Protein AF-0000000071550155 (afdb_homodimer)

Secondary structure (DSSP, 8-state):
-HHHHHHHHHHHHHHHHHHT----GGG---TTTT---PPPTT-EEETTEEEEE-SS-B-HHHHHHHHHTTT-EEPP--SHHHHHHHHHHHTTS-EEEEEE--TTS--EETTSPBP--SS-B-SSSSEEEE-SSSEEEE-TTS-BEEEEEEE--/-HHHHHHHHHHHHHHHHHHT----GGG---TTTT---PPPTT-EEETTEEEEE-SS-B-HHHHHHHHHTTT-EEPP--SHHHHHHHHHHHTTS-EEEEEE--TTS--EETTSPBP--SS---SSSSEEEE-SSSEEEE-TTS-BEEEEEEE--

Structure (mmCIF, N/CA/C/O backbone):
data_AF-0000000071550155-model_v1
#
loop_
_entity.id
_entity.type
_entity.pdbx_description
1 polymer 'C-type lectin domain-containing protein'
#
loop_
_atom_site.group_PDB
_atom_site.id
_atom_site.type_symbol
_atom_site.label_atom_id
_atom_site.label_alt_id
_atom_site.label_comp_id
_atom_site.label_asym_id
_atom_site.label_entity_id
_atom_site.label_seq_id
_atom_site.pdbx_PDB_ins_code
_atom_site.Cartn_x
_atom_site.Cartn_y
_atom_site.Cartn_z
_atom_site.occupancy
_atom_site.B_iso_or_equiv
_atom_site.auth_seq_id
_atom_site.auth_comp_id
_atom_site.auth_asym_id
_atom_site.auth_atom_id
_atom_site.pdbx_PDB_model_num
ATOM 1 N N . LEU A 1 1 ? 80.625 5.559 8.266 1 55.81 1 LEU A N 1
ATOM 2 C CA . LEU A 1 1 ? 79.688 6.641 8.359 1 55.81 1 LEU A CA 1
ATOM 3 C C . LEU A 1 1 ? 78.625 6.523 7.273 1 55.81 1 LEU A C 1
ATOM 5 O O . LEU A 1 1 ? 77.438 6.719 7.535 1 55.81 1 LEU A O 1
ATOM 9 N N . LEU A 1 2 ? 79 5.945 6.141 1 64.5 2 LEU A N 1
ATOM 10 C CA . LEU A 1 2 ? 78.125 5.848 4.98 1 64.5 2 LEU A CA 1
ATOM 11 C C . LEU A 1 2 ? 77.125 4.699 5.145 1 64.5 2 LEU A C 1
ATOM 13 O O . LEU A 1 2 ? 76 4.836 4.809 1 64.5 2 LEU A O 1
ATOM 17 N N . ASN A 1 3 ? 77.625 3.75 5.934 1 68.38 3 ASN A N 1
ATOM 18 C CA . ASN A 1 3 ? 76.75 2.562 6.121 1 68.38 3 ASN A CA 1
ATOM 19 C C . ASN A 1 3 ? 75.625 2.814 7.125 1 68.38 3 ASN A C 1
ATOM 21 O O . ASN A 1 3 ? 74.5 2.344 6.934 1 68.38 3 ASN A O 1
ATOM 25 N N . VAL A 1 4 ? 76 3.623 8.109 1 67.81 4 VAL A N 1
ATOM 26 C CA . VAL A 1 4 ? 75 3.912 9.156 1 67.81 4 VAL A CA 1
ATOM 27 C C . VAL A 1 4 ? 73.938 4.848 8.617 1 67.81 4 VAL A C 1
ATOM 29 O O . VAL A 1 4 ? 72.75 4.688 8.93 1 67.81 4 VAL A O 1
ATOM 32 N N . VAL A 1 5 ? 74.375 5.684 7.711 1 66.31 5 VAL A N 1
ATOM 33 C CA . VAL A 1 5 ? 73.438 6.652 7.125 1 66.31 5 VAL A CA 1
ATOM 34 C C . VAL A 1 5 ? 72.5 5.949 6.129 1 66.31 5 VAL A C 1
ATOM 36 O O . VAL A 1 5 ? 71.312 6.227 6.078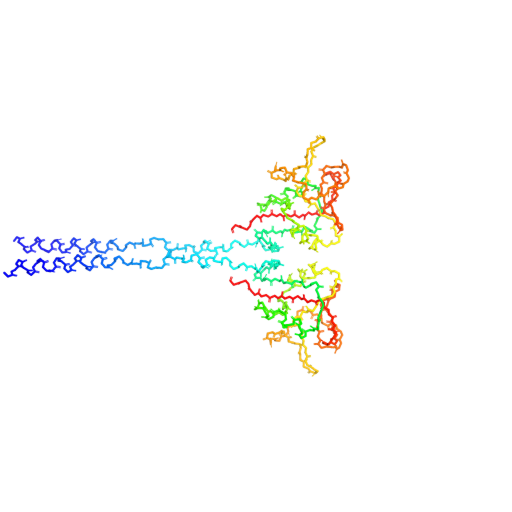 1 66.31 5 VAL A O 1
ATOM 39 N N . LEU A 1 6 ? 73.062 4.941 5.555 1 66.81 6 LEU A N 1
ATOM 40 C CA . LEU A 1 6 ? 72.312 4.199 4.559 1 66.81 6 LEU A CA 1
ATOM 41 C C . LEU A 1 6 ? 71.25 3.332 5.227 1 66.81 6 LEU A C 1
ATOM 43 O O . LEU A 1 6 ? 70.062 3.254 4.75 1 66.81 6 LEU A O 1
ATOM 47 N N . VAL A 1 7 ? 71.625 2.877 6.348 1 76 7 VAL A N 1
ATOM 48 C CA . VAL A 1 7 ? 70.75 2.004 7.078 1 76 7 VAL A CA 1
ATOM 49 C C . VAL A 1 7 ? 69.625 2.832 7.707 1 76 7 VAL A C 1
ATOM 51 O O . VAL A 1 7 ? 68.438 2.428 7.688 1 76 7 VAL A O 1
ATOM 54 N N . SER A 1 8 ? 69.875 4.031 8.086 1 76.62 8 SER A N 1
ATOM 55 C CA . SER A 1 8 ? 68.875 4.906 8.68 1 76.62 8 SER A CA 1
ATOM 56 C C . SER A 1 8 ? 67.938 5.422 7.637 1 76.62 8 SER A C 1
ATOM 58 O O . SER A 1 8 ? 66.75 5.559 7.91 1 76.62 8 SER A O 1
ATOM 60 N N . VAL A 1 9 ? 68.438 5.613 6.484 1 74 9 VAL A N 1
ATOM 61 C CA . VAL A 1 9 ? 67.625 6.105 5.406 1 74 9 VAL A CA 1
ATOM 62 C C . VAL A 1 9 ? 66.688 4.988 4.934 1 74 9 VAL A C 1
ATOM 64 O O . VAL A 1 9 ? 65.5 5.227 4.684 1 74 9 VAL A O 1
ATOM 67 N N . VAL A 1 10 ? 67.188 3.775 5.016 1 74.38 10 VAL A N 1
ATOM 68 C CA . VAL A 1 10 ? 66.375 2.629 4.602 1 74.38 10 VAL A CA 1
ATOM 69 C C . VAL A 1 10 ? 65.312 2.348 5.641 1 74.38 10 VAL A C 1
ATOM 71 O O . VAL A 1 10 ? 64.188 2.051 5.293 1 74.38 10 VAL A O 1
ATOM 74 N N . ILE A 1 11 ? 65.688 2.568 6.895 1 75.38 11 ILE A N 1
ATOM 75 C CA . ILE A 1 11 ? 64.688 2.34 7.973 1 75.38 11 ILE A CA 1
ATOM 76 C C . ILE A 1 11 ? 63.625 3.422 7.945 1 75.38 11 ILE A C 1
ATOM 78 O O . ILE A 1 11 ? 62.438 3.129 8.094 1 75.38 11 ILE A O 1
ATOM 82 N N . ILE A 1 12 ? 64.062 4.617 7.637 1 73.56 12 ILE A N 1
ATOM 83 C CA . ILE A 1 12 ? 63.094 5.727 7.559 1 73.56 12 ILE A CA 1
ATOM 84 C C . ILE A 1 12 ? 62.188 5.539 6.348 1 73.56 12 ILE A C 1
ATOM 86 O O . ILE A 1 12 ? 60.969 5.754 6.434 1 73.56 12 ILE A O 1
ATOM 90 N N . LEU A 1 13 ? 62.688 4.973 5.242 1 67.88 13 LEU A N 1
ATOM 91 C CA . LEU A 1 13 ? 61.906 4.715 4.055 1 67.88 13 LEU A CA 1
ATOM 92 C C . LEU A 1 13 ? 60.906 3.582 4.301 1 67.88 13 LEU A C 1
ATOM 94 O O . LEU A 1 13 ? 59.75 3.652 3.865 1 67.88 13 LEU A O 1
ATOM 98 N N . ILE A 1 14 ? 61.281 2.596 5.082 1 70.12 14 ILE A N 1
ATOM 99 C CA . ILE A 1 14 ? 60.406 1.467 5.402 1 70.12 14 ILE A CA 1
ATOM 100 C C . ILE A 1 14 ? 59.312 1.918 6.363 1 70.12 14 ILE A C 1
ATOM 102 O O . ILE A 1 14 ? 58.156 1.53 6.215 1 70.12 14 ILE A O 1
ATOM 106 N N . ILE A 1 15 ? 59.625 2.779 7.316 1 69 15 ILE A N 1
ATOM 107 C CA . ILE A 1 15 ? 58.625 3.275 8.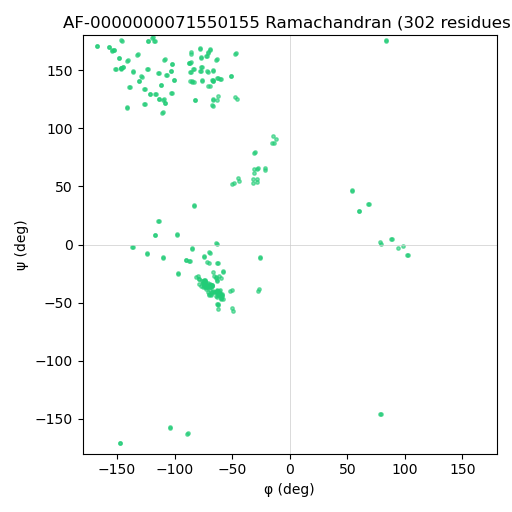273 1 69 15 ILE A CA 1
ATOM 108 C C . ILE A 1 15 ? 57.625 4.172 7.551 1 69 15 ILE A C 1
ATOM 110 O O . ILE A 1 15 ? 56.438 4.094 7.809 1 69 15 ILE A O 1
ATOM 114 N N . ILE A 1 16 ? 58.031 4.984 6.562 1 60.38 16 ILE A N 1
ATOM 115 C CA . ILE A 1 16 ? 57.125 5.828 5.793 1 60.38 16 ILE A CA 1
ATOM 116 C C . ILE A 1 16 ? 56.219 4.957 4.918 1 60.38 16 ILE A C 1
ATOM 118 O O . ILE A 1 16 ? 55 5.227 4.789 1 60.38 16 ILE A O 1
ATOM 122 N N . LEU A 1 17 ? 56.75 3.832 4.398 1 56.69 17 LEU A N 1
ATOM 123 C CA . LEU A 1 17 ? 55.938 2.914 3.613 1 56.69 17 LEU A CA 1
ATOM 124 C C . LEU A 1 17 ? 54.906 2.193 4.496 1 56.69 17 LEU A C 1
ATOM 126 O O . LEU A 1 17 ? 53.812 1.905 4.059 1 56.69 17 LEU A O 1
ATOM 130 N N . ALA A 1 18 ? 55.281 1.818 5.684 1 55.03 18 ALA A N 1
ATOM 131 C CA . ALA A 1 18 ? 54.344 1.175 6.609 1 55.03 18 ALA A CA 1
ATOM 132 C C . ALA A 1 18 ? 53.281 2.154 7.082 1 55.03 18 ALA A C 1
ATOM 134 O O . ALA A 1 18 ? 52.125 1.769 7.297 1 55.03 18 ALA A O 1
ATOM 135 N N . ALA A 1 19 ? 53.562 3.324 7.414 1 52.81 19 ALA A N 1
ATOM 136 C CA . ALA A 1 19 ? 52.594 4.312 7.828 1 52.81 19 ALA A CA 1
ATOM 137 C C . ALA A 1 19 ? 51.656 4.691 6.668 1 52.81 19 ALA A C 1
ATOM 139 O O . ALA A 1 19 ? 50.562 5.227 6.883 1 52.81 19 ALA A O 1
ATOM 140 N N . TRP A 1 20 ? 52.156 4.555 5.477 1 43.41 20 TRP A N 1
ATOM 141 C CA . TRP A 1 20 ? 51.25 4.82 4.355 1 43.41 20 TRP A CA 1
ATOM 142 C C . TRP A 1 20 ? 50.188 3.75 4.254 1 43.41 20 TRP A C 1
ATOM 144 O O . TRP A 1 20 ? 49.75 3.381 3.154 1 43.41 20 TRP A O 1
ATOM 154 N N . ARG A 1 21 ? 50.25 2.613 5.055 1 42.06 21 ARG A N 1
ATOM 155 C CA . ARG A 1 21 ? 48.938 1.979 5.125 1 42.06 21 ARG A CA 1
ATOM 156 C C . ARG A 1 21 ? 47.844 3.012 5.367 1 42.06 21 ARG A C 1
ATOM 158 O O . ARG A 1 21 ? 47.719 3.572 6.461 1 42.06 21 ARG A O 1
ATOM 165 N N . VAL A 1 22 ? 47.812 3.986 4.422 1 39.94 22 VAL A N 1
ATOM 166 C CA . VAL A 1 22 ? 46.594 4.781 4.375 1 39.94 22 VAL A CA 1
ATOM 167 C C . VAL A 1 22 ? 45.406 3.93 4.809 1 39.94 22 VAL A C 1
ATOM 169 O O . VAL A 1 22 ? 45.125 2.896 4.199 1 39.94 22 VAL A O 1
ATOM 172 N N . ASP A 1 23 ? 45.281 3.768 6.082 1 41.41 23 ASP A N 1
ATOM 173 C CA . ASP A 1 23 ? 43.906 3.48 6.488 1 41.41 23 ASP A CA 1
ATOM 174 C C . ASP A 1 23 ? 42.906 4.105 5.52 1 41.41 23 ASP A C 1
ATOM 176 O O . ASP A 1 23 ? 42.875 5.328 5.383 1 41.41 23 ASP A O 1
ATOM 180 N N . CYS A 1 24 ? 42.906 3.619 4.203 1 42.34 24 CYS A N 1
ATOM 181 C CA . CYS A 1 24 ? 41.625 3.971 3.59 1 42.34 24 CYS A CA 1
ATOM 182 C C . CYS A 1 24 ? 40.5 3.992 4.629 1 42.34 24 CYS A C 1
ATOM 184 O O . CYS A 1 24 ? 40.031 2.939 5.074 1 42.34 24 CYS A O 1
ATOM 186 N N . PRO A 1 25 ? 40.812 4.91 5.738 1 41.56 25 PRO A N 1
ATOM 187 C CA . PRO A 1 25 ? 39.719 4.949 6.711 1 41.56 25 PRO A CA 1
ATOM 188 C C . PRO A 1 25 ? 38.344 4.621 6.086 1 41.56 25 PRO A C 1
ATOM 190 O O . PRO A 1 25 ? 37.344 4.531 6.793 1 41.56 25 PRO A O 1
ATOM 193 N N . GLY A 1 26 ? 38.281 5.164 4.879 1 35.19 26 GLY A N 1
ATOM 194 C CA . GLY A 1 26 ? 36.875 5.289 4.473 1 35.19 26 GLY A CA 1
ATOM 195 C C . GLY A 1 26 ? 36.094 4.016 4.668 1 35.19 26 GLY A C 1
ATOM 196 O O . GLY A 1 26 ? 34.875 4.059 4.84 1 35.19 26 GLY A O 1
ATOM 197 N N . TRP A 1 27 ? 36.562 2.889 4.039 1 39.09 27 TRP A N 1
ATOM 198 C CA . TRP A 1 27 ? 35.5 1.956 3.654 1 39.09 27 TRP A CA 1
ATOM 199 C C . TRP A 1 27 ? 34.969 1.216 4.871 1 39.09 27 TRP A C 1
ATOM 201 O O . TRP A 1 27 ? 35.219 0.025 5.051 1 39.09 27 TRP A O 1
ATOM 211 N N . PHE A 1 28 ? 35.594 1.3 6.082 1 37.5 28 PHE A N 1
ATOM 212 C CA . PHE A 1 28 ? 34.562 0.807 6.996 1 37.5 28 PHE A CA 1
ATOM 213 C C . PHE A 1 28 ? 33.25 1.509 6.75 1 37.5 28 PHE A C 1
ATOM 215 O O . PHE A 1 28 ? 33.062 2.67 7.129 1 37.5 28 PHE A O 1
ATOM 222 N N . SER A 1 29 ? 32.812 1.522 5.488 1 36 29 SER A N 1
ATOM 223 C CA . SER A 1 29 ? 31.359 1.771 5.48 1 36 29 SER A CA 1
ATOM 224 C C . SER A 1 29 ? 30.703 1.205 6.727 1 36 29 SER A C 1
ATOM 226 O O . SER A 1 29 ? 30.875 0.027 7.051 1 36 29 SER A O 1
ATOM 228 N N . ASN A 1 30 ? 31.016 1.717 7.883 1 38.28 30 ASN A N 1
ATOM 229 C CA . ASN A 1 30 ? 29.953 1.403 8.828 1 38.28 30 ASN A CA 1
ATOM 230 C C . ASN A 1 30 ? 28.688 0.926 8.117 1 38.28 30 ASN A C 1
ATOM 232 O O . ASN A 1 30 ? 28.156 1.631 7.262 1 38.28 30 ASN A O 1
ATOM 236 N N . PRO A 1 31 ? 28.609 -0.363 7.855 1 37.69 31 PRO A N 1
ATOM 237 C CA . PRO A 1 31 ? 27.266 -0.758 7.422 1 37.69 31 PRO A CA 1
ATOM 238 C C . PRO A 1 31 ? 26.172 0.171 7.957 1 37.69 31 PRO A C 1
ATOM 240 O O . PRO A 1 31 ? 24.984 -0.175 7.922 1 37.69 31 PRO A O 1
ATOM 243 N N . GLU A 1 32 ? 26.5 0.994 8.836 1 38.81 32 GLU A N 1
ATOM 244 C CA . GLU A 1 32 ? 25.359 1.841 9.164 1 38.81 32 GLU A CA 1
ATOM 245 C C . GLU A 1 32 ? 24.719 2.43 7.906 1 38.81 32 GLU A C 1
ATOM 247 O O . GLU A 1 32 ? 23.578 2.871 7.934 1 38.81 32 GLU A O 1
ATOM 252 N N . ALA A 1 33 ? 25.531 2.82 6.941 1 39.81 33 ALA A N 1
ATOM 253 C CA . ALA A 1 33 ? 25.031 3.654 5.852 1 39.81 33 ALA A CA 1
ATOM 254 C C . ALA A 1 33 ? 23.953 2.928 5.055 1 39.81 33 ALA A C 1
ATOM 256 O O . ALA A 1 33 ? 23.078 3.561 4.48 1 39.81 33 ALA A O 1
ATOM 257 N N . LEU A 1 34 ? 24.484 1.675 4.602 1 41.03 34 LEU A N 1
ATOM 258 C CA . LEU A 1 34 ? 23.406 1.191 3.762 1 41.03 34 LEU A CA 1
ATOM 259 C C . LEU A 1 34 ? 22.141 0.955 4.59 1 41.03 34 LEU A C 1
ATOM 261 O O . LEU A 1 34 ? 21.688 -0.185 4.734 1 41.03 34 LEU A O 1
ATOM 265 N N . HIS A 1 35 ? 22.25 1.231 5.844 1 43.12 35 HIS A N 1
ATOM 266 C CA . HIS A 1 35 ? 20.906 1.194 6.418 1 43.12 35 HIS A CA 1
ATOM 267 C C . HIS A 1 35 ? 19.844 1.541 5.371 1 43.12 35 HIS A C 1
ATOM 269 O O . HIS A 1 35 ? 19.812 2.67 4.879 1 43.12 35 HIS A O 1
ATOM 275 N N . SER A 1 36 ? 19.812 0.886 4.258 1 49.31 36 SER A N 1
ATOM 276 C CA . SER A 1 36 ? 18.734 1.014 3.283 1 49.31 36 SER A CA 1
ATOM 277 C C . SER A 1 36 ? 17.547 1.766 3.869 1 49.31 36 SER A C 1
ATOM 279 O O . SER A 1 36 ? 17.078 1.44 4.961 1 49.31 36 SER A O 1
ATOM 281 N N . ALA A 1 37 ? 17.438 3.016 3.777 1 61.94 37 ALA A N 1
ATOM 282 C CA . ALA A 1 37 ? 16.312 3.896 4.117 1 61.94 37 ALA A CA 1
ATOM 283 C C . ALA A 1 37 ? 15 3.127 4.148 1 61.94 37 ALA A C 1
ATOM 285 O O . ALA A 1 37 ? 14.398 2.875 3.1 1 61.94 37 ALA A O 1
ATOM 286 N N . ALA A 1 38 ? 14.906 2.268 5.055 1 81.5 38 ALA A N 1
ATOM 287 C CA . ALA A 1 38 ? 13.742 1.388 5.188 1 81.5 38 ALA A CA 1
ATOM 288 C C . ALA A 1 38 ? 12.625 2.068 5.969 1 81.5 38 ALA A C 1
ATOM 290 O O . ALA A 1 38 ? 12.891 2.906 6.836 1 81.5 38 ALA A O 1
ATOM 291 N N . CYS A 1 39 ? 11.469 1.878 5.547 1 93.38 39 CYS A N 1
ATOM 292 C CA . CYS A 1 39 ? 10.281 2.266 6.301 1 93.38 39 CYS A CA 1
ATOM 293 C C . CYS A 1 39 ? 10.148 1.436 7.574 1 93.38 39 CYS A C 1
ATOM 295 O O . CYS A 1 39 ? 10.57 0.278 7.609 1 93.38 39 CYS A O 1
ATOM 297 N N . PRO A 1 40 ? 9.703 2.098 8.703 1 92.31 40 PRO A N 1
ATOM 298 C CA . PRO A 1 40 ? 9.383 1.265 9.859 1 92.31 40 PRO A CA 1
ATOM 299 C C . PRO A 1 40 ? 8.539 0.047 9.5 1 92.31 40 PRO A C 1
ATOM 301 O O . PRO A 1 40 ? 7.871 0.041 8.461 1 92.31 40 PRO A O 1
ATOM 304 N N . GLU A 1 41 ? 8.602 -0.78 10.555 1 86 41 GLU A N 1
ATOM 305 C CA . GLU A 1 41 ? 7.809 -1.992 10.359 1 86 41 GLU A CA 1
ATOM 306 C C . GLU A 1 41 ? 6.324 -1.668 10.227 1 86 41 GLU A C 1
ATOM 308 O O . GLU A 1 41 ? 5.82 -0.754 10.883 1 86 41 GLU A O 1
ATOM 313 N N . ASP A 1 42 ? 5.578 -1.969 9.312 1 90.81 42 ASP A N 1
ATOM 314 C CA . ASP A 1 42 ? 4.137 -1.885 9.086 1 90.81 42 ASP A CA 1
ATOM 315 C C . ASP A 1 42 ? 3.779 -0.658 8.258 1 90.81 42 ASP A C 1
ATOM 317 O O . ASP A 1 42 ? 2.604 -0.325 8.102 1 90.81 42 ASP A O 1
ATOM 321 N N . TRP A 1 43 ? 4.871 0.044 7.977 1 97.06 43 TRP A N 1
ATOM 322 C CA . TRP A 1 43 ? 4.648 1.129 7.023 1 97.06 43 TRP A CA 1
ATOM 323 C C . TRP A 1 43 ? 4.793 0.631 5.59 1 97.06 43 TRP A C 1
ATOM 325 O O . TRP A 1 43 ? 5.449 -0.382 5.34 1 97.06 43 TRP A O 1
ATOM 335 N N . VAL A 1 44 ? 4.18 1.345 4.754 1 97.38 44 VAL A N 1
ATOM 336 C CA . VAL A 1 44 ? 4.215 1.011 3.336 1 97.38 44 VAL A CA 1
ATOM 337 C C . VAL A 1 44 ? 5 2.076 2.572 1 97.38 44 VAL A C 1
ATOM 339 O O . VAL A 1 44 ? 4.859 3.271 2.844 1 97.38 44 VAL A O 1
ATOM 342 N N . ARG A 1 45 ? 5.832 1.629 1.666 1 96.06 45 ARG A N 1
ATOM 343 C CA . ARG A 1 45 ? 6.613 2.584 0.891 1 96.06 45 ARG A CA 1
ATOM 344 C C . ARG A 1 45 ? 6.031 2.766 -0.507 1 96.06 45 ARG A C 1
ATOM 346 O O . ARG A 1 45 ? 5.715 1.785 -1.185 1 96.06 45 ARG A O 1
ATOM 353 N N . TYR A 1 46 ? 5.852 3.969 -0.892 1 96.75 46 TYR A N 1
ATOM 354 C CA . TYR A 1 46 ? 5.391 4.324 -2.229 1 96.75 46 TYR A CA 1
ATOM 355 C C . TYR A 1 46 ? 6.102 5.57 -2.738 1 96.75 46 TYR A C 1
ATOM 357 O O . TYR A 1 46 ? 6.074 6.617 -2.088 1 96.75 46 TYR A O 1
ATOM 365 N N . ARG A 1 47 ? 6.824 5.469 -3.764 1 93.12 47 ARG A N 1
ATOM 366 C CA . ARG A 1 47 ? 7.473 6.574 -4.461 1 93.12 47 ARG A CA 1
ATOM 367 C C . ARG A 1 47 ? 8.328 7.398 -3.502 1 93.12 47 ARG A C 1
ATOM 369 O O . ARG A 1 47 ? 8.203 8.625 -3.451 1 93.12 47 ARG A O 1
ATOM 376 N N . GLY A 1 48 ? 9.102 6.707 -2.711 1 91.81 48 GLY A N 1
ATOM 377 C CA . GLY A 1 48 ? 10.133 7.344 -1.914 1 91.81 48 GLY A CA 1
ATOM 378 C C . GLY A 1 48 ? 9.641 7.82 -0.561 1 91.81 48 GLY A C 1
ATOM 379 O O . GLY A 1 48 ? 10.383 8.453 0.193 1 91.81 48 GLY A O 1
ATOM 380 N N . LYS A 1 49 ? 8.398 7.523 -0.231 1 95.56 49 LYS A N 1
ATOM 381 C CA . LYS A 1 49 ? 7.836 7.895 1.064 1 95.56 49 LYS A CA 1
ATOM 382 C C . LYS A 1 49 ? 7.309 6.668 1.805 1 95.56 49 LYS A C 1
ATOM 384 O O . LYS A 1 49 ? 6.875 5.695 1.18 1 95.56 49 LYS A O 1
ATOM 389 N N . CYS A 1 50 ? 7.359 6.793 3.053 1 97.25 50 CYS A N 1
ATOM 390 C CA . CYS A 1 50 ? 6.738 5.809 3.932 1 97.25 50 CYS A CA 1
ATOM 391 C C . CYS A 1 50 ? 5.391 6.301 4.434 1 97.25 50 CYS A C 1
ATOM 393 O O . CYS A 1 50 ? 5.238 7.477 4.773 1 97.25 50 CYS A O 1
ATOM 395 N N . TYR A 1 51 ? 4.426 5.406 4.527 1 98.5 51 TYR A N 1
ATOM 396 C CA . TYR A 1 51 ? 3.08 5.777 4.953 1 98.5 51 TYR A CA 1
ATOM 397 C C . TYR A 1 51 ? 2.58 4.844 6.051 1 98.5 51 TYR A C 1
ATOM 399 O O . TYR A 1 51 ? 2.828 3.635 6.008 1 98.5 51 TYR A O 1
ATOM 407 N N . TYR A 1 52 ? 1.919 5.418 6.973 1 98.56 52 TYR A N 1
ATOM 408 C CA . TYR A 1 52 ? 1.205 4.676 8.008 1 98.56 52 TYR A CA 1
ATOM 409 C C . TYR A 1 52 ? -0.281 5.012 7.988 1 98.56 52 TYR A C 1
ATOM 411 O O . TYR A 1 52 ? -0.66 6.184 7.922 1 98.56 52 TYR A O 1
ATOM 419 N N . PHE A 1 53 ? -1.088 4.02 7.973 1 98.56 53 PHE A N 1
ATOM 420 C CA . PHE A 1 53 ? -2.537 4.164 8.062 1 98.56 53 PHE A CA 1
ATOM 421 C C . PHE A 1 53 ? -3.047 3.688 9.414 1 98.56 53 PHE A C 1
ATOM 423 O O . PHE A 1 53 ? -2.918 2.51 9.75 1 98.56 53 PHE A O 1
ATOM 430 N N . SER A 1 54 ? -3.715 4.566 10.148 1 98.38 54 SER A N 1
ATOM 431 C CA . SER A 1 54 ? -4.129 4.234 11.508 1 98.38 54 SER A CA 1
ATOM 432 C C . SER A 1 54 ? -5.355 3.33 11.508 1 98.38 54 SER A C 1
ATOM 434 O O . SER A 1 54 ? -6.172 3.383 10.586 1 98.38 54 SER A O 1
ATOM 436 N N . GLU A 1 55 ? -5.453 2.508 12.5 1 96.56 55 GLU A N 1
ATOM 437 C CA . GLU A 1 55 ? -6.699 1.806 12.781 1 96.56 55 GLU A CA 1
ATOM 438 C C . GLU A 1 55 ? -7.504 2.525 13.867 1 96.56 55 GLU A C 1
ATOM 440 O O . GLU A 1 55 ? -8.734 2.459 13.875 1 96.56 55 GLU A O 1
ATOM 445 N N . LEU A 1 56 ? -6.812 3.264 14.68 1 98.06 56 LEU A N 1
ATOM 446 C CA . LEU A 1 56 ? -7.449 4.043 15.734 1 98.06 56 LEU A CA 1
ATOM 447 C C . LEU A 1 56 ? -7.91 5.398 15.211 1 98.06 56 LEU A C 1
ATOM 449 O O . LEU A 1 56 ? -7.496 5.824 14.133 1 98.06 56 LEU A O 1
ATOM 453 N N . GLU A 1 57 ? -8.758 6.02 15.969 1 98.75 57 GLU A N 1
ATOM 454 C CA . GLU A 1 57 ? -9.273 7.332 15.602 1 98.75 57 GLU A CA 1
ATOM 455 C C . GLU A 1 57 ? -8.789 8.406 16.578 1 98.75 57 GLU A C 1
ATOM 457 O O . GLU A 1 57 ? -8.609 8.141 17.766 1 98.75 57 GLU A O 1
ATOM 462 N N . ALA A 1 58 ? -8.586 9.57 16.125 1 98.88 58 ALA A N 1
ATOM 463 C CA . ALA A 1 58 ? -8.18 10.734 16.906 1 98.88 58 ALA A CA 1
ATOM 464 C C . ALA A 1 58 ? -8.562 12.031 16.203 1 98.88 58 ALA A C 1
ATOM 466 O O . ALA A 1 58 ? -9.023 12.008 15.055 1 98.88 58 ALA A O 1
ATOM 467 N N . THR A 1 59 ? -8.438 13.109 16.875 1 98.88 59 THR A N 1
ATOM 468 C CA . THR A 1 59 ? -8.625 14.414 16.25 1 98.88 59 THR A CA 1
ATOM 469 C C . THR A 1 59 ? -7.496 14.711 15.273 1 98.88 59 THR A C 1
ATOM 471 O O . THR A 1 59 ? -6.457 14.055 15.297 1 98.88 59 THR A O 1
ATOM 474 N N . TRP A 1 60 ? -7.68 15.664 14.523 1 98.75 60 TRP A N 1
ATOM 475 C CA . TRP A 1 60 ? -6.633 16.047 13.578 1 98.75 60 TRP A CA 1
ATOM 476 C C . TRP A 1 60 ? -5.336 16.375 14.312 1 98.75 60 TRP A C 1
ATOM 478 O O . TRP A 1 60 ? -4.262 15.914 13.93 1 98.75 60 TRP A O 1
ATOM 488 N N . THR A 1 61 ? -5.473 17.188 15.383 1 98.38 61 THR A N 1
ATOM 489 C CA . THR A 1 61 ? -4.305 17.625 16.141 1 98.38 61 THR A CA 1
ATOM 490 C C . THR A 1 61 ? -3.609 16.422 16.797 1 98.38 61 THR A C 1
ATOM 492 O O . THR A 1 61 ? -2.385 16.297 16.719 1 98.38 61 THR A O 1
ATOM 495 N N . ASP A 1 62 ? -4.352 15.562 17.375 1 98.88 62 ASP A N 1
ATOM 496 C CA . ASP A 1 62 ? -3.762 14.383 18 1 98.88 62 ASP A CA 1
ATOM 497 C C . ASP A 1 62 ? -3.162 13.445 16.953 1 98.88 62 ASP A C 1
ATOM 499 O O . ASP A 1 62 ? -2.156 12.781 17.219 1 98.88 62 ASP A O 1
ATOM 503 N N . SER A 1 63 ? -3.783 13.367 15.844 1 98.88 63 SER A N 1
ATOM 504 C CA . SER A 1 63 ? -3.244 12.586 14.734 1 98.88 63 SER A CA 1
ATOM 505 C C . SER A 1 63 ? -1.882 13.109 14.297 1 98.88 63 SER A C 1
ATOM 507 O O . SER A 1 63 ? -0.958 12.328 14.055 1 98.88 63 SER A O 1
ATOM 509 N N . GLN A 1 64 ? -1.783 14.43 14.227 1 98.75 64 GLN A N 1
ATOM 510 C CA . GLN A 1 64 ? -0.497 15.031 13.898 1 98.75 64 GLN A CA 1
ATOM 511 C C . GLN A 1 64 ? 0.547 14.719 14.961 1 98.75 64 GLN A C 1
ATOM 513 O O . GLN A 1 64 ? 1.704 14.438 14.648 1 98.75 64 GLN A O 1
ATOM 518 N N . LYS A 1 65 ? 0.161 14.766 16.156 1 98.69 65 LYS A N 1
ATOM 519 C CA . LYS A 1 65 ? 1.068 14.414 17.234 1 98.69 65 LYS A CA 1
ATOM 520 C C . LYS A 1 65 ? 1.524 12.961 17.141 1 98.69 65 LYS A C 1
ATOM 522 O O . LYS A 1 65 ? 2.703 12.664 17.328 1 98.69 65 LYS A O 1
ATOM 527 N N . ASN A 1 66 ? 0.621 12.109 16.859 1 98.75 66 ASN A N 1
ATOM 528 C CA . ASN A 1 66 ? 0.949 10.695 16.688 1 98.75 66 ASN A CA 1
ATOM 529 C C . ASN A 1 66 ? 1.959 10.492 15.555 1 98.75 66 ASN A C 1
ATOM 531 O O . ASN A 1 66 ? 2.889 9.695 15.688 1 98.75 66 ASN A O 1
ATOM 535 N N . CYS A 1 67 ? 1.743 11.195 14.438 1 98.81 67 CYS A N 1
ATOM 536 C CA . CYS A 1 67 ? 2.684 11.094 13.328 1 98.81 67 CYS A CA 1
ATOM 537 C C . CYS A 1 67 ? 4.043 11.664 13.711 1 98.81 67 CYS A C 1
ATOM 539 O O . CYS A 1 67 ? 5.078 11.07 13.406 1 98.81 67 CYS A O 1
ATOM 541 N N . SER A 1 68 ? 4.086 12.773 14.422 1 98.31 68 SER A N 1
ATOM 542 C CA . SER A 1 68 ? 5.328 13.43 14.82 1 98.31 68 SER A CA 1
ATOM 543 C C . SER A 1 68 ? 6.156 12.539 15.734 1 98.31 68 SER A C 1
ATOM 545 O O . SER A 1 68 ? 7.387 12.578 15.703 1 98.31 68 SER A O 1
ATOM 547 N N . ALA A 1 69 ? 5.547 11.742 16.484 1 97.88 69 ALA A N 1
ATOM 548 C CA . ALA A 1 69 ? 6.227 10.812 17.391 1 97.88 69 ALA A CA 1
ATOM 549 C C . ALA A 1 69 ? 7.07 9.812 16.609 1 97.88 69 ALA A C 1
ATOM 551 O O . ALA A 1 69 ? 7.961 9.172 17.156 1 97.88 69 ALA A O 1
ATOM 552 N N . HIS A 1 70 ? 6.844 9.688 15.312 1 96.5 70 HIS A N 1
ATOM 553 C CA . HIS A 1 70 ? 7.598 8.789 14.445 1 96.5 70 HIS A CA 1
ATOM 554 C C . HIS A 1 70 ? 8.414 9.57 13.422 1 96.5 70 HIS A C 1
ATOM 556 O O . HIS A 1 70 ? 8.719 9.055 12.344 1 96.5 70 HIS A O 1
ATOM 562 N N . ASP A 1 71 ? 8.641 10.836 13.758 1 96.56 71 ASP A N 1
ATOM 563 C CA . ASP A 1 71 ? 9.391 11.727 12.875 1 96.56 71 ASP A CA 1
ATOM 564 C C . ASP A 1 71 ? 8.695 11.867 11.523 1 96.56 71 ASP A C 1
ATOM 566 O O . ASP A 1 71 ? 9.352 11.945 10.484 1 96.56 71 ASP A O 1
ATOM 570 N N . ALA A 1 72 ? 7.41 11.734 11.539 1 98.06 72 ALA A N 1
ATOM 571 C CA . ALA A 1 72 ? 6.547 11.883 10.375 1 98.06 72 ALA A CA 1
ATOM 572 C C . ALA A 1 72 ? 5.543 13.008 10.57 1 98.06 72 ALA A C 1
ATOM 574 O O . ALA A 1 72 ? 5.582 13.719 11.586 1 98.06 72 ALA A O 1
ATOM 575 N N . SER A 1 73 ? 4.758 13.289 9.641 1 98.69 73 SER A N 1
ATOM 576 C CA . SER A 1 73 ? 3.627 14.211 9.703 1 98.69 73 SER A CA 1
ATOM 577 C C . SER A 1 73 ? 2.371 13.578 9.102 1 98.69 73 SER A C 1
ATOM 579 O O . SER A 1 73 ? 2.445 12.539 8.453 1 98.69 73 SER A O 1
ATOM 581 N N . LEU A 1 74 ? 1.258 14.141 9.383 1 98.94 74 LEU A N 1
ATOM 582 C CA . LEU A 1 74 ? 0.103 13.797 8.555 1 98.94 74 LEU A CA 1
ATOM 583 C C . LEU A 1 74 ? 0.428 13.945 7.074 1 98.94 74 LEU A C 1
ATOM 585 O O . LEU A 1 74 ? 1.132 14.875 6.68 1 98.94 74 LEU A O 1
ATOM 589 N N . ALA A 1 75 ? -0.133 13.094 6.324 1 98.81 75 ALA A N 1
ATOM 590 C CA . ALA A 1 75 ? 0.336 12.859 4.961 1 98.81 75 ALA A CA 1
ATOM 591 C C . ALA A 1 75 ? 0.102 14.086 4.082 1 98.81 75 ALA A C 1
ATOM 593 O O . ALA A 1 75 ? -1.012 14.609 4.027 1 98.81 75 ALA A O 1
ATOM 594 N N . GLY A 1 76 ? 1.16 14.523 3.504 1 98.12 76 GLY A N 1
ATOM 595 C CA . GLY A 1 76 ? 1.045 15.422 2.365 1 98.12 76 GLY A CA 1
ATOM 596 C C . GLY A 1 76 ? 0.906 14.688 1.043 1 98.12 76 GLY A C 1
ATOM 597 O O . GLY A 1 76 ? 1.297 13.523 0.926 1 98.12 76 GLY A O 1
ATOM 598 N N . ILE A 1 77 ? 0.346 15.32 0.065 1 97.75 77 ILE A N 1
ATOM 599 C CA . ILE A 1 77 ? 0.115 14.719 -1.243 1 97.75 77 ILE A CA 1
ATOM 600 C C . ILE A 1 77 ? 0.722 15.602 -2.332 1 97.75 77 ILE A C 1
ATOM 602 O O . ILE A 1 77 ? 0.276 16.734 -2.547 1 97.75 77 ILE A O 1
ATOM 606 N N . ASP A 1 78 ? 1.599 15.016 -3.027 1 95.69 78 ASP A N 1
ATOM 607 C CA . ASP A 1 78 ? 2.389 15.828 -3.947 1 95.69 78 ASP A CA 1
ATOM 608 C C . ASP A 1 78 ? 2.023 15.523 -5.398 1 95.69 78 ASP A C 1
ATOM 610 O O . ASP A 1 78 ? 2.494 16.203 -6.316 1 95.69 78 ASP A O 1
ATOM 614 N N . SER A 1 79 ? 1.268 14.477 -5.652 1 96 79 SER A N 1
ATOM 615 C CA . SER A 1 79 ? 0.913 14.117 -7.02 1 96 79 SER A CA 1
ATOM 616 C C . SER A 1 79 ? -0.398 13.336 -7.062 1 96 79 SER A C 1
ATOM 618 O O . SER A 1 79 ? -0.881 12.867 -6.027 1 96 79 SER A O 1
ATOM 620 N N . GLN A 1 80 ? -0.92 13.211 -8.281 1 96 80 GLN A N 1
ATOM 621 C CA . GLN A 1 80 ? -2.133 12.414 -8.461 1 96 80 GLN A CA 1
ATOM 622 C C . GLN A 1 80 ? -1.864 10.938 -8.195 1 96 80 GLN A C 1
ATOM 624 O O . GLN A 1 80 ? -2.73 10.219 -7.688 1 96 80 GLN A O 1
ATOM 629 N N . GLN A 1 81 ? -0.657 10.484 -8.562 1 96 81 GLN A N 1
ATOM 630 C CA . GLN A 1 81 ? -0.293 9.094 -8.305 1 96 81 GLN A CA 1
ATOM 631 C C . GLN A 1 81 ? -0.312 8.781 -6.812 1 96 81 GLN A C 1
ATOM 633 O O . GLN A 1 81 ? -0.8 7.73 -6.398 1 96 81 GLN A O 1
ATOM 638 N N . GLU A 1 82 ? 0.153 9.734 -6.047 1 96.88 82 GLU A N 1
ATOM 639 C CA . GLU A 1 82 ? 0.148 9.586 -4.594 1 96.88 82 GLU A CA 1
ATOM 640 C C . GLU A 1 82 ? -1.276 9.578 -4.043 1 96.88 82 GLU A C 1
ATOM 642 O O . GLU A 1 82 ? -1.604 8.781 -3.164 1 96.88 82 GLU A O 1
ATOM 647 N N . MET A 1 83 ? -2.145 10.445 -4.59 1 97.12 83 MET A N 1
ATOM 648 C CA . MET A 1 83 ? -3.549 10.484 -4.199 1 97.12 83 MET A CA 1
ATOM 649 C C . MET A 1 83 ? -4.227 9.141 -4.473 1 97.12 83 MET A C 1
ATOM 651 O O . MET A 1 83 ? -4.926 8.609 -3.611 1 97.12 83 MET A O 1
ATOM 655 N N . ASP A 1 84 ? -3.982 8.602 -5.641 1 95.69 84 ASP A N 1
ATOM 656 C CA . ASP A 1 84 ? -4.582 7.328 -6.027 1 95.69 84 ASP A CA 1
ATOM 657 C C . ASP A 1 84 ? -4.113 6.199 -5.109 1 95.69 84 ASP A C 1
ATOM 659 O O . ASP A 1 84 ? -4.906 5.34 -4.719 1 95.69 84 ASP A O 1
ATOM 663 N N . PHE A 1 85 ? -2.898 6.207 -4.758 1 96.62 85 PHE A N 1
ATOM 664 C CA . PHE A 1 85 ? -2.328 5.211 -3.859 1 96.62 85 PHE A CA 1
ATOM 665 C C . PHE A 1 85 ? -2.994 5.27 -2.488 1 96.62 85 PHE A C 1
ATOM 667 O O . PHE A 1 85 ? -3.424 4.246 -1.956 1 96.62 85 PHE A O 1
ATOM 674 N N . LEU A 1 86 ? -3.033 6.516 -1.928 1 98.19 86 LEU 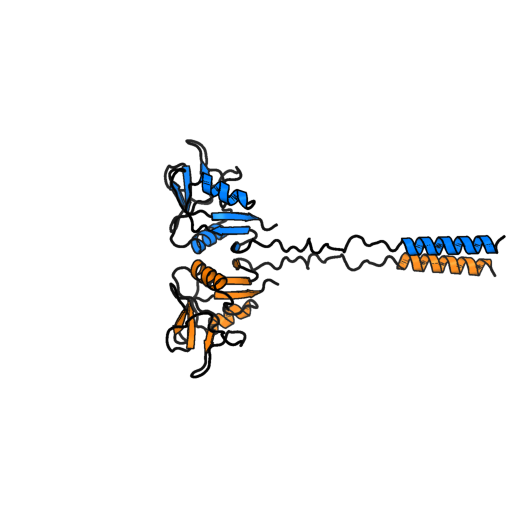A N 1
ATOM 675 C CA . LEU A 1 86 ? -3.613 6.684 -0.599 1 98.19 86 LEU A CA 1
ATOM 676 C C . LEU A 1 86 ? -5.078 6.254 -0.588 1 98.19 86 LEU A C 1
ATOM 678 O O . LEU A 1 86 ? -5.523 5.57 0.335 1 98.19 86 LEU A O 1
ATOM 682 N N . MET A 1 87 ? -5.828 6.652 -1.64 1 97.25 87 MET A N 1
ATOM 683 C CA . MET A 1 87 ? -7.25 6.336 -1.729 1 97.25 87 MET A CA 1
ATOM 684 C C . MET A 1 87 ? -7.465 4.828 -1.804 1 97.25 87 MET A C 1
ATOM 686 O O . MET A 1 87 ? -8.398 4.301 -1.192 1 97.25 87 MET A O 1
ATOM 690 N N . ARG A 1 88 ? -6.629 4.242 -2.51 1 95.12 88 ARG A N 1
ATOM 691 C CA . ARG A 1 88 ? -6.77 2.799 -2.668 1 95.12 88 ARG A CA 1
ATOM 692 C C . ARG A 1 88 ? -6.438 2.07 -1.369 1 95.12 88 ARG A C 1
ATOM 694 O O . ARG A 1 88 ? -7.164 1.16 -0.959 1 95.12 88 ARG A O 1
ATOM 701 N N . TYR A 1 89 ? -5.363 2.469 -0.667 1 96.94 89 TYR A N 1
ATOM 702 C CA . TYR A 1 89 ? -4.887 1.721 0.49 1 96.94 89 TYR A CA 1
ATOM 703 C C . TYR A 1 89 ? -5.742 2.012 1.719 1 96.94 89 TYR A C 1
ATOM 705 O O . TYR A 1 89 ? -5.891 1.155 2.594 1 96.94 89 TYR A O 1
ATOM 713 N N . LYS A 1 90 ? -6.301 3.158 1.825 1 97.12 90 LYS A N 1
ATOM 714 C CA . LYS A 1 90 ? -7.02 3.562 3.029 1 97.12 90 LYS A CA 1
ATOM 715 C C . LYS A 1 90 ? -8.25 2.688 3.256 1 97.12 90 LYS A C 1
ATOM 717 O O . LYS A 1 90 ? -8.758 2.6 4.375 1 97.12 90 LYS A O 1
ATOM 722 N N . GLY A 1 91 ? -8.789 2.17 2.152 1 92.12 91 GLY A N 1
ATOM 723 C CA . GLY A 1 91 ? -10.008 1.391 2.275 1 92.12 91 GLY A CA 1
ATOM 724 C C . GLY A 1 91 ? -11.25 2.248 2.436 1 92.12 91 GLY A C 1
ATOM 725 O O . GLY A 1 91 ? -11.336 3.336 1.862 1 92.12 91 GLY A O 1
ATOM 726 N N . SER A 1 92 ? -12.211 1.758 3.213 1 91.38 92 SER A N 1
ATOM 727 C CA . SER A 1 92 ? -13.531 2.371 3.217 1 91.38 92 SER A CA 1
ATOM 728 C C . SER A 1 92 ? -13.633 3.465 4.273 1 91.38 92 SER A C 1
ATOM 730 O O . SER A 1 92 ? -14.539 4.301 4.227 1 91.38 92 SER A O 1
ATOM 732 N N . PHE A 1 93 ? -12.68 3.51 5.16 1 94.81 93 PHE A N 1
ATOM 733 C CA . PHE A 1 93 ? -12.758 4.48 6.246 1 94.81 93 PHE A CA 1
ATOM 734 C C . PHE A 1 93 ? -12.164 5.82 5.82 1 94.81 93 PHE A C 1
ATOM 736 O O . PHE A 1 93 ? -11.203 5.859 5.047 1 94.81 93 PHE A O 1
ATOM 743 N N . ASP A 1 94 ? -12.727 6.867 6.375 1 98.25 94 ASP A N 1
ATOM 744 C CA . ASP A 1 94 ? -12.156 8.195 6.184 1 98.25 94 ASP A CA 1
ATOM 745 C C . ASP A 1 94 ? -10.836 8.344 6.941 1 98.25 94 ASP A C 1
ATOM 747 O O . ASP A 1 94 ? -10.656 7.742 8.008 1 98.25 94 ASP A O 1
ATOM 751 N N . HIS A 1 95 ? -9.961 9.141 6.387 1 98.88 95 HIS A N 1
ATOM 752 C CA . HIS A 1 95 ? -8.664 9.359 7.023 1 98.88 95 HIS A CA 1
ATOM 753 C C . HIS A 1 95 ? -8.25 10.82 6.941 1 98.88 95 HIS A C 1
ATOM 755 O O . HIS A 1 95 ? -8.336 11.438 5.879 1 98.88 95 HIS A O 1
ATOM 761 N N . TRP A 1 96 ? -7.758 11.305 8.07 1 98.94 96 TRP A N 1
ATOM 762 C CA . TRP A 1 96 ? -7.145 12.625 8.078 1 98.94 96 TRP A CA 1
ATOM 763 C C . TRP A 1 96 ? -5.914 12.664 7.18 1 98.94 96 TRP A C 1
ATOM 765 O O . TRP A 1 96 ? -5.133 11.711 7.148 1 98.94 96 TRP A O 1
ATOM 775 N N . ILE A 1 97 ? -5.699 13.766 6.512 1 98.94 97 ILE A N 1
ATOM 776 C CA . ILE A 1 97 ? -4.434 14.102 5.867 1 98.94 97 ILE A CA 1
ATOM 777 C C . ILE A 1 97 ? -3.918 15.438 6.406 1 98.94 97 ILE A C 1
ATOM 779 O O . ILE A 1 97 ? -4.609 16.109 7.172 1 98.94 97 ILE A O 1
ATOM 783 N N . GLY A 1 98 ? -2.742 15.852 6.012 1 98.88 98 GLY A N 1
ATOM 784 C CA . GLY A 1 98 ? -2.047 16.969 6.629 1 98.88 98 GLY A CA 1
ATOM 785 C C . GLY A 1 98 ? -2.488 18.312 6.094 1 98.88 98 GLY A C 1
ATOM 786 O O . GLY A 1 98 ? -1.678 19.234 5.973 1 98.88 98 GLY A O 1
ATOM 787 N N . LEU A 1 99 ? -3.674 18.391 5.773 1 98.75 99 LEU A N 1
ATOM 788 C CA . LEU A 1 99 ? -4.176 19.641 5.207 1 98.75 99 LEU A CA 1
ATOM 789 C C . LEU A 1 99 ? -5.117 20.344 6.184 1 98.75 99 LEU A C 1
ATOM 791 O O . LEU A 1 99 ? -6.074 19.734 6.672 1 98.75 99 LEU A O 1
ATOM 795 N N . GLN A 1 100 ? -4.816 21.594 6.504 1 98.56 100 GLN A N 1
ATOM 796 C CA . GLN A 1 100 ? -5.637 22.391 7.414 1 98.56 100 GLN A CA 1
ATOM 797 C C . GLN A 1 100 ? -5.594 23.859 7.039 1 98.56 100 GLN A C 1
ATOM 799 O O . GLN A 1 100 ? -4.719 24.297 6.289 1 98.56 100 GLN A O 1
ATOM 804 N N . ARG A 1 101 ? -6.602 24.562 7.535 1 98.12 101 ARG A N 1
ATOM 805 C CA . ARG A 1 101 ? -6.582 26 7.34 1 98.12 101 ARG A CA 1
ATOM 806 C C . ARG A 1 101 ? -7.203 26.719 8.531 1 98.12 101 ARG A C 1
ATOM 808 O O . ARG A 1 101 ? -8.055 26.156 9.227 1 98.12 101 ARG A O 1
ATOM 815 N N . GLU A 1 102 ? -6.773 27.953 8.789 1 95.94 102 GLU A N 1
ATOM 816 C CA . GLU A 1 102 ? -7.453 28.875 9.688 1 95.94 102 GLU A CA 1
ATOM 817 C C . GLU A 1 102 ? -8.578 29.609 8.969 1 95.94 102 GLU A C 1
ATOM 819 O O . GLU A 1 102 ? -8.57 29.734 7.746 1 95.94 102 GLU A O 1
ATOM 824 N N . PRO A 1 103 ? -9.594 29.984 9.75 1 94.88 103 PRO A N 1
ATOM 825 C CA . PRO A 1 103 ? -10.672 30.75 9.117 1 94.88 103 PRO A CA 1
ATOM 826 C C . PRO A 1 103 ? -10.156 31.875 8.227 1 94.88 103 PRO A C 1
ATOM 828 O O . PRO A 1 103 ? -9.352 32.688 8.672 1 94.88 103 PRO A O 1
ATOM 831 N N . GLY A 1 104 ? -10.602 31.859 6.984 1 94.38 104 GLY A N 1
ATOM 832 C CA . GLY A 1 104 ? -10.258 32.906 6.055 1 94.38 104 GLY A CA 1
ATOM 833 C C . GLY A 1 104 ? -8.867 32.781 5.473 1 94.38 104 GLY A C 1
ATOM 834 O O . GLY A 1 104 ? -8.398 33.656 4.742 1 94.38 104 GLY A O 1
ATOM 835 N N . GLN A 1 105 ? -8.125 31.812 5.773 1 96.56 105 GLN A N 1
ATOM 836 C CA . GLN A 1 105 ? -6.762 31.594 5.305 1 96.56 105 GLN A CA 1
ATOM 837 C C . GLN A 1 105 ? -6.703 30.422 4.312 1 96.56 105 GLN A C 1
ATOM 839 O O . GLN A 1 105 ? -7.602 29.594 4.277 1 96.56 105 GLN A O 1
ATOM 844 N N . PRO A 1 106 ? -5.711 30.391 3.541 1 97 106 PRO A N 1
ATOM 845 C CA . PRO A 1 106 ? -5.578 29.281 2.588 1 97 106 PRO A CA 1
ATOM 846 C C . PRO A 1 106 ? -5.211 27.969 3.262 1 97 106 PRO A C 1
ATOM 848 O O . PRO A 1 106 ? -4.766 27.953 4.41 1 97 106 PRO A O 1
ATOM 851 N N . TRP A 1 107 ? -5.438 26.953 2.529 1 98.5 107 TRP A N 1
ATOM 852 C CA . TRP A 1 107 ? -5.023 25.625 2.986 1 98.5 107 TRP A CA 1
ATOM 853 C C . TRP A 1 107 ? -3.506 25.516 3.051 1 98.5 107 TRP A C 1
ATOM 855 O O . TRP A 1 107 ? -2.805 25.984 2.152 1 98.5 107 TRP A O 1
ATOM 865 N N . LYS A 1 108 ? -3.021 24.844 4.074 1 98.38 108 LYS A N 1
ATOM 866 C CA . LYS A 1 108 ? -1.6 24.562 4.246 1 98.38 108 LYS A CA 1
ATOM 867 C C . LYS A 1 108 ? -1.372 23.125 4.684 1 98.38 108 LYS A C 1
ATOM 869 O O . LYS A 1 108 ? -2.193 22.547 5.402 1 98.38 108 LYS A O 1
ATOM 874 N N . TRP A 1 109 ? -0.273 22.641 4.262 1 98.38 109 TRP A N 1
ATOM 875 C CA . TRP A 1 109 ? 0.134 21.312 4.73 1 98.38 109 TRP A CA 1
ATOM 876 C C . TRP A 1 109 ? 0.699 21.391 6.145 1 98.38 109 TRP A C 1
ATOM 878 O O . TRP A 1 109 ? 1.019 22.484 6.637 1 98.38 109 TRP A O 1
ATOM 888 N N . ALA A 1 110 ? 0.885 20.234 6.758 1 96.38 110 ALA A N 1
ATOM 889 C CA . ALA A 1 110 ? 1.365 20.156 8.133 1 96.38 110 ALA A CA 1
ATOM 890 C C . ALA A 1 110 ? 2.752 20.766 8.273 1 96.38 110 ALA A C 1
ATOM 892 O O . ALA A 1 110 ? 3.109 21.281 9.344 1 96.38 110 ALA A O 1
ATOM 893 N N . ASN A 1 111 ? 3.475 20.75 7.27 1 92.62 111 ASN A N 1
ATOM 894 C CA . ASN A 1 111 ? 4.824 21.312 7.332 1 92.62 111 ASN A CA 1
ATOM 895 C C . ASN A 1 111 ? 4.824 22.812 7.094 1 92.62 111 ASN A C 1
ATOM 897 O O . ASN A 1 111 ? 5.887 23.438 7.035 1 92.62 111 ASN A O 1
ATOM 901 N N . GLY A 1 112 ? 3.682 23.312 6.816 1 94.81 112 GLY A N 1
ATOM 902 C CA . GLY A 1 112 ? 3.557 24.766 6.715 1 94.81 112 GLY A CA 1
ATOM 903 C C . GLY A 1 112 ? 3.502 25.266 5.281 1 94.81 112 GLY A C 1
ATOM 904 O O . GLY A 1 112 ? 3.195 26.422 5.031 1 94.81 112 GLY A O 1
ATOM 905 N N . THR A 1 113 ? 3.746 24.422 4.324 1 96.62 113 THR A N 1
ATOM 906 C CA . THR A 1 113 ? 3.736 24.859 2.934 1 96.62 113 THR A CA 1
ATOM 907 C C . THR A 1 113 ? 2.307 25.016 2.426 1 96.62 113 THR A C 1
ATOM 909 O O . THR A 1 113 ? 1.395 24.328 2.893 1 96.62 113 THR A O 1
ATOM 912 N N . LYS A 1 114 ? 2.223 25.875 1.49 1 97.69 114 LYS A N 1
ATOM 913 C CA . LYS A 1 114 ? 0.907 26.172 0.928 1 97.69 114 LYS A CA 1
ATOM 914 C C . LYS A 1 114 ? 0.444 25.047 0 1 97.69 114 LYS A C 1
ATOM 916 O O . LYS A 1 114 ? 1.237 24.516 -0.772 1 97.69 114 LYS A O 1
ATOM 921 N N . PHE A 1 115 ? -0.801 24.781 0.07 1 98.25 115 PHE A N 1
ATOM 922 C CA . PHE A 1 115 ? -1.443 23.828 -0.836 1 98.25 115 PHE A CA 1
ATOM 923 C C . PHE A 1 115 ? -1.527 24.406 -2.246 1 98.25 115 PHE A C 1
ATOM 925 O O . PHE A 1 115 ? -1.914 25.562 -2.428 1 98.25 115 PHE A O 1
ATOM 932 N N . ASN A 1 116 ? -1.219 23.625 -3.268 1 96.75 116 ASN A N 1
ATOM 933 C CA . ASN A 1 116 ? -1.152 24.125 -4.637 1 96.75 116 ASN A CA 1
ATOM 934 C C . ASN A 1 116 ? -2.441 23.844 -5.402 1 96.75 116 ASN A C 1
ATOM 936 O O . ASN A 1 116 ? -2.477 23.953 -6.629 1 96.75 116 ASN A O 1
ATOM 940 N N . ASN A 1 117 ? -3.463 23.375 -4.754 1 96.56 117 ASN A N 1
ATOM 941 C CA . ASN A 1 117 ? -4.77 23.125 -5.348 1 96.56 117 ASN A CA 1
ATOM 942 C C . ASN A 1 117 ? -4.715 21.953 -6.336 1 96.56 117 ASN A C 1
ATOM 944 O O . ASN A 1 117 ? -5.332 22.016 -7.402 1 96.56 117 ASN A O 1
ATOM 948 N N . LEU A 1 118 ? -3.885 20.984 -6.008 1 96.38 118 LEU A N 1
ATOM 949 C CA . LEU A 1 118 ? -3.779 19.766 -6.812 1 96.38 118 LEU A CA 1
ATOM 950 C C . LEU A 1 118 ? -5.129 19.062 -6.926 1 96.38 118 LEU A C 1
ATOM 952 O O . LEU A 1 118 ? -5.375 18.328 -7.883 1 96.38 118 LEU A O 1
ATOM 956 N N . PHE A 1 119 ? -6.047 19.312 -5.988 1 97.38 119 PHE A N 1
ATOM 957 C CA . PHE A 1 119 ? -7.383 18.734 -5.945 1 97.38 119 PHE A CA 1
ATOM 958 C C . PHE A 1 119 ? -8.352 19.656 -5.215 1 97.38 119 PHE A C 1
ATOM 960 O O . PHE A 1 119 ? -7.93 20.609 -4.562 1 97.38 119 PHE A O 1
ATOM 967 N N . LEU A 1 120 ? -9.57 19.359 -5.355 1 97.25 120 LEU A N 1
ATOM 968 C CA . LEU A 1 120 ? -10.594 20.109 -4.656 1 97.25 120 LEU A CA 1
ATOM 969 C C . LEU A 1 120 ? -10.781 19.609 -3.23 1 97.25 120 LEU A C 1
ATOM 971 O O . LEU A 1 120 ? -10.789 18.391 -2.996 1 97.25 120 LEU A O 1
ATOM 975 N N . VAL A 1 121 ? -10.961 20.516 -2.301 1 98.25 121 VAL A N 1
ATOM 976 C CA . VAL A 1 121 ? -11.328 20.156 -0.931 1 98.25 121 VAL A CA 1
ATOM 977 C C . VAL A 1 121 ? -12.766 20.594 -0.655 1 98.25 121 VAL A C 1
ATOM 979 O O . VAL A 1 121 ? -13.062 21.781 -0.604 1 98.25 121 VAL A O 1
ATOM 982 N N . GLY A 1 122 ? -13.578 19.672 -0.466 1 97.88 122 GLY A N 1
ATOM 983 C CA . GLY A 1 122 ? -14.984 19.953 -0.259 1 97.88 122 GLY A CA 1
ATOM 984 C C . GLY A 1 122 ? -15.297 20.453 1.141 1 97.88 122 GLY A C 1
ATOM 985 O O . GLY A 1 122 ? -14.555 20.156 2.086 1 97.88 122 GLY A O 1
ATOM 986 N N . GLY A 1 123 ? -16.453 21.094 1.254 1 96.62 123 GLY A N 1
ATOM 987 C CA . GLY A 1 123 ? -16.891 21.594 2.553 1 96.62 123 GLY A CA 1
ATOM 988 C C . GLY A 1 123 ? -16.297 22.938 2.908 1 96.62 123 GLY A C 1
ATOM 989 O O . GLY A 1 123 ? -15.484 23.484 2.156 1 96.62 123 GLY A O 1
ATOM 990 N N . GLU A 1 124 ? -16.734 23.484 4.074 1 96.94 124 GLU A N 1
ATOM 991 C CA . GLU A 1 124 ? -16.312 24.812 4.469 1 96.94 124 GLU A CA 1
ATOM 992 C C . GLU A 1 124 ? -15.5 24.781 5.766 1 96.94 124 GLU A C 1
ATOM 994 O O . GLU A 1 124 ? -15.133 25.828 6.305 1 96.94 124 GLU A O 1
ATOM 999 N N . GLU A 1 125 ? -15.18 23.578 6.219 1 98.38 125 GLU A N 1
ATOM 1000 C CA . GLU A 1 125 ? -14.516 23.453 7.512 1 98.38 125 GLU A CA 1
ATOM 1001 C C . GLU A 1 125 ? -13 23.531 7.363 1 98.38 125 GLU A C 1
ATOM 1003 O O . GLU A 1 125 ? -12.5 24.031 6.359 1 98.38 125 GLU A O 1
ATOM 1008 N N . HIS A 1 126 ? -12.234 23.078 8.383 1 98.56 126 HIS A N 1
ATOM 1009 C CA . HIS A 1 126 ? -10.867 23.578 8.445 1 98.56 126 HIS A CA 1
ATOM 1010 C C . HIS A 1 126 ? -9.859 22.438 8.453 1 98.56 126 HIS A C 1
ATOM 1012 O O . HIS A 1 126 ? -8.656 22.672 8.352 1 98.56 126 HIS A O 1
ATOM 1018 N N . CYS A 1 127 ? -10.312 21.203 8.562 1 98.88 127 CYS A N 1
ATOM 1019 C CA . CYS A 1 127 ? -9.422 20.062 8.547 1 98.88 127 CYS A CA 1
ATOM 1020 C C . CYS A 1 127 ? -9.859 19.047 7.488 1 98.88 127 CYS A C 1
ATOM 1022 O O . CYS A 1 127 ? -11.031 18.703 7.406 1 98.88 127 CYS A O 1
ATOM 1024 N N . ALA A 1 128 ? -8.914 18.594 6.742 1 98.88 128 ALA A N 1
ATOM 1025 C CA . ALA A 1 128 ? -9.242 17.812 5.555 1 98.88 128 ALA A CA 1
ATOM 1026 C C . ALA A 1 128 ? -9.016 16.328 5.797 1 98.88 128 ALA A C 1
ATOM 1028 O O . ALA A 1 128 ? -8.148 15.938 6.582 1 98.88 128 ALA A O 1
ATOM 1029 N N . PHE A 1 129 ? -9.797 15.586 5.133 1 98.88 129 PHE A N 1
ATOM 1030 C CA . PHE A 1 129 ? -9.727 14.133 5.199 1 98.88 129 PHE A CA 1
ATOM 1031 C C . PHE A 1 129 ? -10.047 13.516 3.844 1 98.88 129 PHE A C 1
ATOM 1033 O O . PHE A 1 129 ? -10.711 14.141 3.012 1 98.88 129 PHE A O 1
ATOM 1040 N N . LEU A 1 130 ? -9.508 12.344 3.604 1 98.81 130 LEU A N 1
ATOM 1041 C CA . LEU A 1 130 ? -9.883 11.555 2.438 1 98.81 130 LEU A CA 1
ATOM 1042 C C . LEU A 1 130 ? -11.172 10.773 2.703 1 98.81 130 LEU A C 1
ATOM 1044 O O . LEU A 1 130 ? -11.273 10.062 3.703 1 98.81 130 LEU A O 1
ATOM 1048 N N . ASN A 1 131 ? -12.117 10.914 1.935 1 97.38 131 ASN A N 1
ATOM 1049 C CA . ASN A 1 131 ? -13.312 10.078 2.014 1 97.38 131 ASN A CA 1
ATOM 1050 C C . ASN A 1 131 ? -13.336 9.031 0.907 1 97.38 131 ASN A C 1
ATOM 1052 O O . ASN A 1 131 ? -12.289 8.578 0.447 1 97.38 131 ASN A O 1
ATOM 1056 N N . HIS A 1 132 ? -14.398 8.484 0.504 1 91.94 132 HIS A N 1
ATOM 1057 C CA . HIS A 1 132 ? -14.453 7.344 -0.404 1 91.94 132 HIS A CA 1
ATOM 1058 C C . HIS A 1 132 ? -13.766 7.66 -1.727 1 91.94 132 HIS A C 1
ATOM 1060 O O . HIS A 1 132 ? -12.953 6.867 -2.211 1 91.94 132 HIS A O 1
ATOM 1066 N N . ASN A 1 133 ? -14 8.836 -2.281 1 90.94 133 ASN A N 1
ATOM 1067 C CA . ASN A 1 133 ? -13.438 9.086 -3.605 1 90.94 133 ASN A CA 1
ATOM 1068 C C . ASN A 1 133 ? -12.82 10.477 -3.695 1 90.94 133 ASN A C 1
ATOM 1070 O O . ASN A 1 133 ? -12.219 10.828 -4.711 1 90.94 133 ASN A O 1
ATOM 1074 N N . ASP A 1 134 ? -12.922 11.227 -2.607 1 96.31 134 ASP A N 1
ATOM 1075 C CA . ASP A 1 134 ? -12.539 12.625 -2.709 1 96.31 134 ASP A CA 1
ATOM 1076 C C . ASP A 1 134 ? -11.938 13.133 -1.395 1 96.31 134 ASP A C 1
ATOM 1078 O O . ASP A 1 134 ? -11.57 12.328 -0.531 1 96.31 134 ASP A O 1
ATOM 1082 N N . VAL A 1 135 ? -11.75 14.477 -1.376 1 98.69 135 VAL A N 1
ATOM 1083 C CA . VAL A 1 135 ? -11.25 15.156 -0.184 1 98.69 135 VAL A CA 1
ATOM 1084 C C . VAL A 1 135 ? -12.336 16.062 0.383 1 98.69 135 VAL A C 1
ATOM 1086 O O . VAL A 1 135 ? -12.938 16.859 -0.349 1 98.69 135 VAL A O 1
ATOM 1089 N N . GLY A 1 136 ? -12.617 15.844 1.634 1 98.62 136 GLY A N 1
ATOM 1090 C CA . GLY A 1 136 ? -13.562 16.719 2.322 1 98.62 136 GLY A CA 1
ATOM 1091 C C . GLY A 1 136 ? -12.945 17.469 3.484 1 98.62 136 GLY A C 1
ATOM 1092 O O . GLY A 1 136 ? -11.758 17.297 3.783 1 98.62 136 GLY A O 1
ATOM 1093 N N . SER A 1 137 ? -13.719 18.344 4.09 1 98.75 137 SER A N 1
ATOM 1094 C CA . SER A 1 137 ? -13.305 19.047 5.293 1 98.75 137 SER A CA 1
ATOM 1095 C C . SER A 1 137 ? -14.352 18.938 6.395 1 98.75 137 SER A C 1
ATOM 1097 O O . SER A 1 137 ? -15.555 18.859 6.113 1 98.75 137 SER A O 1
ATOM 1099 N N . THR A 1 138 ? -13.922 18.859 7.598 1 98.56 138 THR A N 1
ATOM 1100 C CA . THR A 1 138 ? -14.781 18.859 8.781 1 98.56 138 THR A CA 1
ATOM 1101 C C . THR A 1 138 ? -14.094 19.547 9.953 1 98.56 138 THR A C 1
ATOM 1103 O O . THR A 1 138 ? -12.977 20.047 9.812 1 98.56 138 THR A O 1
ATOM 1106 N N . GLY A 1 139 ? -14.82 19.688 11.078 1 98.56 139 GLY A N 1
ATOM 1107 C CA . GLY A 1 139 ? -14.203 20.312 12.242 1 98.56 139 GLY A CA 1
ATOM 1108 C C . GLY A 1 139 ? -12.992 19.562 12.75 1 98.56 139 GLY A C 1
ATOM 1109 O O . GLY A 1 139 ? -12.992 18.328 12.789 1 98.56 139 GLY A O 1
ATOM 1110 N N . CYS A 1 140 ? -12 20.203 13.195 1 98.5 140 CYS A N 1
ATOM 1111 C CA . CYS A 1 140 ? -10.719 19.625 13.578 1 98.5 140 CYS A CA 1
ATOM 1112 C C . CYS A 1 140 ? -10.844 18.828 14.867 1 98.5 140 CYS A C 1
ATOM 1114 O O . CYS A 1 140 ? -9.961 18.031 15.195 1 98.5 140 CYS A O 1
ATOM 1116 N N . ALA A 1 141 ? -11.922 19.031 15.547 1 98.25 141 ALA A N 1
ATOM 1117 C CA . ALA A 1 141 ? -12.133 18.344 16.828 1 98.25 141 ALA A CA 1
ATOM 1118 C C . ALA A 1 141 ? -12.781 16.984 16.609 1 98.25 141 ALA A C 1
ATOM 1120 O O . ALA A 1 141 ? -12.859 16.172 17.547 1 98.25 141 ALA A O 1
ATOM 1121 N N . GLU A 1 142 ? -13.312 16.766 15.383 1 98.56 142 GLU A N 1
ATOM 1122 C CA . GLU A 1 142 ? -13.867 15.445 15.086 1 98.56 142 GLU A CA 1
ATOM 1123 C C . GLU A 1 142 ? -12.789 14.367 15.133 1 98.56 142 GLU A C 1
ATOM 1125 O O . GLU A 1 142 ? -11.602 14.664 15 1 98.56 142 GLU A O 1
ATOM 1130 N N . THR A 1 143 ? -13.273 13.156 15.305 1 98.81 143 THR A N 1
ATOM 1131 C CA . THR A 1 143 ? -12.312 12.062 15.344 1 98.81 143 THR A CA 1
ATOM 1132 C C . THR A 1 143 ? -12.383 11.234 14.062 1 98.81 143 THR A C 1
ATOM 1134 O O . THR A 1 143 ? -13.453 11.078 13.477 1 98.81 143 THR A O 1
ATOM 1137 N N . GLY A 1 144 ? -11.273 10.734 13.641 1 98.56 144 GLY A N 1
ATOM 1138 C CA . GLY A 1 144 ? -11.133 9.859 12.492 1 98.56 144 GLY A CA 1
ATOM 1139 C C . GLY A 1 144 ? -9.766 9.188 12.414 1 98.56 144 GLY A C 1
ATOM 1140 O O . GLY A 1 144 ? -8.875 9.508 13.203 1 98.56 144 GLY A O 1
ATOM 1141 N N . ARG A 1 145 ? -9.672 8.289 11.547 1 98.81 145 ARG A N 1
ATOM 1142 C CA . ARG A 1 145 ? -8.375 7.668 11.297 1 98.81 145 ARG A CA 1
ATOM 1143 C C . ARG A 1 145 ? -7.43 8.633 10.586 1 98.81 145 ARG A C 1
ATOM 1145 O O . ARG A 1 145 ? -7.848 9.711 10.156 1 98.81 145 ARG A O 1
ATOM 1152 N N . TRP A 1 146 ? -6.16 8.312 10.57 1 98.88 146 TRP A N 1
ATOM 1153 C CA . TRP A 1 146 ? -5.219 9.258 9.977 1 98.88 146 TRP A CA 1
ATOM 1154 C C . TRP A 1 146 ? -4.141 8.523 9.188 1 98.88 146 TRP A C 1
ATOM 1156 O O . TRP A 1 146 ? -3.908 7.332 9.398 1 98.88 146 TRP A O 1
ATOM 1166 N N . ILE A 1 147 ? -3.533 9.211 8.281 1 98.94 147 ILE A N 1
ATOM 1167 C CA . ILE A 1 147 ? -2.402 8.734 7.496 1 98.94 147 ILE A CA 1
ATOM 1168 C C . ILE A 1 147 ? -1.166 9.578 7.801 1 98.94 147 ILE A C 1
ATOM 1170 O O . ILE A 1 147 ? -1.217 10.805 7.742 1 98.94 147 ILE A O 1
ATOM 1174 N N . CYS A 1 148 ? -0.082 8.938 8.094 1 98.94 148 CYS A N 1
ATOM 1175 C CA . CYS A 1 148 ? 1.21 9.594 8.242 1 98.94 148 CYS A CA 1
ATOM 1176 C C . CYS A 1 148 ? 2.074 9.383 7 1 98.94 148 CYS A C 1
ATOM 1178 O O . CYS A 1 148 ? 1.945 8.367 6.316 1 98.94 148 CYS A O 1
ATOM 1180 N N . SER A 1 149 ? 2.988 10.305 6.809 1 98.5 149 SER A N 1
ATOM 1181 C CA . SER A 1 149 ? 4.012 10.078 5.793 1 98.5 149 SER A CA 1
ATOM 1182 C C . SER A 1 149 ? 5.34 10.703 6.203 1 98.5 149 SER A C 1
ATOM 1184 O O . SER A 1 149 ? 5.367 11.68 6.957 1 98.5 149 SER A O 1
ATOM 1186 N N . LYS A 1 150 ? 6.418 10.141 5.734 1 97.06 150 LYS A N 1
ATOM 1187 C CA . LYS A 1 150 ? 7.77 10.68 5.844 1 97.06 150 LYS A CA 1
ATOM 1188 C C . LYS A 1 150 ? 8.648 10.211 4.684 1 97.06 150 LYS A C 1
ATOM 1190 O O . LYS A 1 150 ? 8.422 9.141 4.121 1 97.06 150 LYS A O 1
ATOM 1195 N N . PRO A 1 151 ? 9.602 11.047 4.348 1 94.06 151 PRO A N 1
ATOM 1196 C CA . PRO A 1 151 ? 10.523 10.578 3.305 1 94.06 151 PRO A CA 1
ATOM 1197 C C . PRO A 1 151 ? 11.375 9.398 3.754 1 94.06 151 PRO A C 1
ATOM 1199 O O . PRO A 1 151 ? 11.688 9.273 4.941 1 94.06 151 PRO A O 1
ATOM 1202 N N . VAL A 1 152 ? 11.711 8.578 2.725 1 89.5 152 VAL A N 1
ATOM 1203 C CA . VAL A 1 152 ? 12.633 7.488 3.016 1 89.5 152 VAL A CA 1
ATOM 1204 C C . VAL A 1 152 ? 14.008 8.047 3.352 1 89.5 152 VAL A C 1
ATOM 1206 O O . VAL A 1 152 ? 14.5 8.961 2.676 1 89.5 152 VAL A O 1
ATOM 1209 N N . GLN A 1 153 ? 14.609 7.828 4.547 1 74.69 153 GLN A N 1
ATOM 1210 C CA . GLN A 1 153 ? 15.93 8.312 4.938 1 74.69 153 GLN A CA 1
ATOM 1211 C C . GLN A 1 153 ? 16.984 7.23 4.754 1 74.69 153 GLN A C 1
ATOM 1213 O O . GLN A 1 153 ? 16.688 6.035 4.859 1 74.69 153 GLN A O 1
ATOM 1218 N N . LEU B 1 1 ? 80.688 3.035 -10.008 1 55.06 1 LEU B N 1
ATOM 1219 C CA . LEU B 1 1 ? 79.75 1.921 -10.156 1 55.06 1 LEU B CA 1
ATOM 1220 C C . LEU B 1 1 ? 78.688 1.908 -9.023 1 55.06 1 LEU B C 1
ATOM 1222 O O . LEU B 1 1 ? 77.5 1.675 -9.258 1 55.06 1 LEU B O 1
ATOM 1226 N N . LEU B 1 2 ? 79.062 2.457 -7.906 1 64.5 2 LEU B N 1
ATOM 1227 C CA . LEU B 1 2 ? 78.25 2.434 -6.715 1 64.5 2 LEU B CA 1
ATOM 1228 C C . LEU B 1 2 ? 77.188 3.531 -6.773 1 64.5 2 LEU B C 1
ATOM 1230 O O . LEU B 1 2 ? 76 3.309 -6.402 1 64.5 2 LEU B O 1
ATOM 1234 N N . ASN B 1 3 ? 77.562 4.543 -7.488 1 68.44 3 ASN B N 1
ATOM 1235 C CA . ASN B 1 3 ? 76.688 5.688 -7.562 1 68.44 3 ASN B CA 1
ATOM 1236 C C . ASN B 1 3 ? 75.5 5.434 -8.531 1 68.44 3 ASN B C 1
ATOM 1238 O O . ASN B 1 3 ? 74.375 5.824 -8.273 1 68.44 3 ASN B O 1
ATOM 1242 N N . VAL B 1 4 ? 75.875 4.691 -9.578 1 66.19 4 VAL B N 1
ATOM 1243 C CA . VAL B 1 4 ? 74.875 4.406 -10.602 1 66.19 4 VAL B CA 1
ATOM 1244 C C . VAL B 1 4 ? 73.875 3.373 -10.078 1 66.19 4 VAL B C 1
ATOM 1246 O O . VAL B 1 4 ? 72.688 3.473 -10.336 1 66.19 4 VAL B O 1
ATOM 1249 N N . VAL B 1 5 ? 74.312 2.523 -9.227 1 65.31 5 VAL B N 1
ATOM 1250 C CA . VAL B 1 5 ? 73.5 1.469 -8.664 1 65.31 5 VAL B CA 1
ATOM 1251 C C . VAL B 1 5 ? 72.562 2.051 -7.59 1 65.31 5 VAL B C 1
ATOM 1253 O O . VAL B 1 5 ? 71.438 1.695 -7.512 1 65.31 5 VAL B O 1
ATOM 1256 N N . LEU B 1 6 ? 73.062 3.055 -6.969 1 66.69 6 LEU B N 1
ATOM 1257 C CA . LEU B 1 6 ? 72.312 3.682 -5.902 1 66.69 6 LEU B CA 1
ATOM 1258 C C . LEU B 1 6 ? 71.188 4.52 -6.473 1 66.69 6 LEU B C 1
ATOM 1260 O O . LEU B 1 6 ? 70.062 4.492 -5.953 1 66.69 6 LEU B O 1
ATOM 1264 N N . VAL B 1 7 ? 71.5 5.098 -7.555 1 75.31 7 VAL B N 1
ATOM 1265 C CA . VAL B 1 7 ? 70.5 5.949 -8.203 1 75.31 7 VAL B CA 1
ATOM 1266 C C . VAL B 1 7 ? 69.438 5.086 -8.844 1 75.31 7 VAL B C 1
ATOM 1268 O O . VAL B 1 7 ? 68.25 5.406 -8.766 1 75.31 7 VAL B O 1
ATOM 1271 N N . SER B 1 8 ? 69.812 3.918 -9.297 1 75.5 8 SER B N 1
ATOM 1272 C CA . SER B 1 8 ? 68.812 3.012 -9.914 1 75.5 8 SER B CA 1
ATOM 1273 C C . SER B 1 8 ? 67.938 2.375 -8.859 1 75.5 8 SER B C 1
ATOM 1275 O O . SER B 1 8 ? 66.75 2.176 -9.094 1 75.5 8 SER B O 1
ATOM 1277 N N . VAL B 1 9 ? 68.5 2.164 -7.734 1 74 9 VAL B N 1
ATOM 1278 C CA . VAL B 1 9 ? 67.75 1.558 -6.66 1 74 9 VAL B CA 1
ATOM 1279 C C . VAL B 1 9 ? 66.75 2.58 -6.086 1 74 9 VAL B C 1
ATOM 1281 O O . VAL B 1 9 ? 65.562 2.254 -5.809 1 74 9 VAL B O 1
ATOM 1284 N N . VAL B 1 10 ? 67.188 3.818 -6.113 1 74.25 10 VAL B N 1
ATOM 1285 C CA . VAL B 1 10 ? 66.375 4.887 -5.605 1 74.25 10 VAL B CA 1
ATOM 1286 C C . VAL B 1 10 ? 65.25 5.156 -6.59 1 74.25 10 VAL B C 1
ATOM 1288 O O . VAL B 1 10 ? 64.062 5.359 -6.188 1 74.25 10 VAL B O 1
ATOM 1291 N N . ILE B 1 11 ? 65.562 5.039 -7.883 1 74.88 11 ILE B N 1
ATOM 1292 C CA . ILE B 1 11 ? 64.562 5.266 -8.906 1 74.88 11 ILE B CA 1
ATOM 1293 C C . ILE B 1 11 ? 63.531 4.117 -8.906 1 74.88 11 ILE B C 1
ATOM 1295 O O . ILE B 1 11 ? 62.312 4.34 -8.992 1 74.88 11 ILE B O 1
ATOM 1299 N N . ILE B 1 12 ? 64 2.939 -8.656 1 73.69 12 ILE B N 1
ATOM 1300 C CA . ILE B 1 12 ? 63.125 1.775 -8.609 1 73.69 12 ILE B CA 1
ATOM 1301 C C . ILE B 1 12 ? 62.25 1.845 -7.355 1 73.69 12 ILE B C 1
ATOM 1303 O O . ILE B 1 12 ? 61.062 1.56 -7.414 1 73.69 12 ILE B O 1
ATOM 1307 N N . LEU B 1 13 ? 62.75 2.395 -6.25 1 68.06 13 LEU B N 1
ATOM 1308 C CA . LEU B 1 13 ? 61.969 2.531 -5.02 1 68.06 13 LEU B CA 1
ATOM 1309 C C . LEU B 1 13 ? 60.906 3.609 -5.168 1 68.06 13 LEU B C 1
ATOM 1311 O O . LEU B 1 13 ? 59.781 3.441 -4.691 1 68.06 13 LEU B O 1
ATOM 1315 N N . ILE B 1 14 ? 61.219 4.66 -5.906 1 69.19 14 ILE B N 1
ATOM 1316 C CA . ILE B 1 14 ? 60.25 5.746 -6.133 1 69.19 14 ILE B CA 1
ATOM 1317 C C . ILE B 1 14 ? 59.156 5.281 -7.082 1 69.19 14 ILE B C 1
ATOM 1319 O O . ILE B 1 14 ? 58 5.586 -6.871 1 69.19 14 ILE B O 1
ATOM 1323 N N . ILE B 1 15 ? 59.469 4.457 -8.102 1 68.75 15 ILE B N 1
ATOM 1324 C CA . ILE B 1 15 ? 58.5 3.951 -9.039 1 68.75 15 ILE B CA 1
ATOM 1325 C C . ILE B 1 15 ? 57.562 2.965 -8.336 1 68.75 15 ILE B C 1
ATOM 1327 O O . ILE B 1 15 ? 56.344 2.988 -8.539 1 68.75 15 ILE B O 1
ATOM 1331 N N . ILE B 1 16 ? 58.031 2.143 -7.395 1 60 16 ILE B N 1
ATOM 1332 C CA . ILE B 1 16 ? 57.188 1.21 -6.637 1 60 16 ILE B CA 1
ATOM 1333 C C . ILE B 1 16 ? 56.281 1.984 -5.691 1 60 16 ILE B C 1
ATOM 1335 O O . ILE B 1 16 ? 55.094 1.645 -5.543 1 60 16 ILE B O 1
ATOM 1339 N N . LEU B 1 17 ? 56.719 3.078 -5.141 1 56.81 17 LEU B N 1
ATOM 1340 C CA . LEU B 1 17 ? 55.906 3.906 -4.27 1 56.81 17 LEU B CA 1
ATOM 1341 C C . LEU B 1 17 ? 54.812 4.625 -5.07 1 56.81 17 LEU B C 1
ATOM 1343 O O . LEU B 1 17 ? 53.688 4.832 -4.574 1 56.81 17 LEU B O 1
ATOM 1347 N N . ALA B 1 18 ? 55.094 5.129 -6.246 1 55.88 18 ALA B N 1
ATOM 1348 C CA . ALA B 1 18 ? 54.094 5.781 -7.102 1 55.88 18 ALA B CA 1
ATOM 1349 C C . ALA B 1 18 ? 53.094 4.773 -7.613 1 55.88 18 ALA B C 1
ATOM 1351 O O . ALA B 1 18 ? 51.906 5.109 -7.777 1 55.88 18 ALA B O 1
ATOM 1352 N N . ALA B 1 19 ? 53.469 3.609 -8.039 1 52.53 19 ALA B N 1
ATOM 1353 C CA . ALA B 1 19 ? 52.531 2.6 -8.5 1 52.53 19 ALA B CA 1
ATOM 1354 C C . ALA B 1 19 ? 51.656 2.105 -7.352 1 52.53 19 ALA B C 1
ATOM 1356 O O . ALA B 1 19 ? 50.594 1.523 -7.574 1 52.53 19 ALA B O 1
ATOM 1357 N N . TRP B 1 20 ? 52.094 2.219 -6.141 1 43.53 20 TRP B N 1
ATOM 1358 C CA . TRP B 1 20 ? 51.219 1.845 -5.035 1 43.53 20 TRP B CA 1
ATOM 1359 C C . TRP B 1 20 ? 50.094 2.838 -4.883 1 43.53 20 TRP B C 1
ATOM 1361 O O . TRP B 1 20 ? 49.625 3.086 -3.773 1 43.53 20 TRP B O 1
ATOM 1371 N N . ARG B 1 21 ? 50.062 4.016 -5.66 1 41.06 21 ARG B N 1
ATOM 1372 C CA . ARG B 1 21 ? 48.719 4.566 -5.707 1 41.06 21 ARG B CA 1
ATOM 1373 C C . ARG B 1 21 ? 47.688 3.469 -5.941 1 41.06 21 ARG B C 1
ATOM 1375 O O . ARG B 1 21 ? 47.594 2.914 -7.039 1 41.06 21 ARG B O 1
ATOM 1382 N N . VAL B 1 22 ? 47.781 2.465 -5.008 1 39.97 22 VAL B N 1
ATOM 1383 C CA . VAL B 1 22 ? 46.625 1.572 -4.941 1 39.97 22 VAL B CA 1
ATOM 1384 C C . VAL B 1 22 ? 45.375 2.332 -5.332 1 39.97 22 VAL B C 1
ATOM 1386 O O . VAL B 1 22 ? 45.031 3.34 -4.711 1 39.97 22 VAL B O 1
ATOM 1389 N N . ASP B 1 23 ? 45.188 2.486 -6.605 1 41.34 23 ASP B N 1
ATOM 1390 C CA . ASP B 1 23 ? 43.812 2.666 -6.977 1 41.34 23 ASP B CA 1
ATOM 1391 C C . ASP B 1 23 ? 42.875 1.979 -5.973 1 41.34 23 ASP B C 1
ATOM 1393 O O . ASP B 1 23 ? 42.938 0.758 -5.809 1 41.34 23 ASP B O 1
ATOM 1397 N N . CYS B 1 24 ? 42.844 2.494 -4.691 1 41.97 24 CYS B N 1
ATOM 1398 C CA . CYS B 1 24 ? 41.594 2.061 -4.047 1 41.97 24 CYS B CA 1
ATOM 1399 C C . CYS B 1 24 ? 40.469 1.928 -5.066 1 41.97 24 CYS B C 1
ATOM 1401 O O . CYS B 1 24 ? 39.906 2.93 -5.504 1 41.97 24 CYS B O 1
ATOM 1403 N N . PRO B 1 25 ? 40.875 1.06 -6.211 1 41.28 25 PRO B N 1
ATOM 1404 C CA . PRO B 1 25 ? 39.781 0.912 -7.172 1 41.28 25 PRO B CA 1
ATOM 1405 C C . PRO B 1 25 ? 38.406 1.062 -6.527 1 41.28 25 PRO B C 1
ATOM 1407 O O . PRO B 1 25 ? 37.375 1.068 -7.227 1 41.28 25 PRO B O 1
ATOM 1410 N N . GLY B 1 26 ? 38.375 0.469 -5.348 1 35.34 26 GLY B N 1
ATOM 1411 C CA . GLY B 1 26 ? 37.031 0.16 -4.926 1 35.34 26 GLY B CA 1
ATOM 1412 C C . GLY B 1 26 ? 36.094 1.342 -5.039 1 35.34 26 GLY B C 1
ATOM 1413 O O . GLY B 1 26 ? 34.875 1.164 -5.16 1 35.34 26 GLY B O 1
ATOM 1414 N N . TRP B 1 27 ? 36.469 2.5 -4.402 1 38.53 27 TRP B N 1
ATOM 1415 C CA . TRP B 1 27 ? 35.312 3.291 -3.982 1 38.53 27 TRP B CA 1
ATOM 1416 C C . TRP B 1 27 ? 34.656 3.979 -5.176 1 38.53 27 TRP B C 1
ATOM 1418 O O . TRP B 1 27 ? 34.531 5.203 -5.195 1 38.53 27 TRP B O 1
ATOM 1428 N N . PHE B 1 28 ? 35.281 4 -6.398 1 37.22 28 PHE B N 1
ATOM 1429 C CA . PHE B 1 28 ? 34.219 4.367 -7.297 1 37.22 28 PHE B CA 1
ATOM 1430 C C . PHE B 1 28 ? 32.969 3.502 -7.039 1 37.22 28 PHE B C 1
ATOM 1432 O O . PHE B 1 28 ? 32.938 2.328 -7.414 1 37.22 28 PHE B O 1
ATOM 1439 N N . SER B 1 29 ? 32.531 3.455 -5.805 1 35.72 29 SER B N 1
ATOM 1440 C CA . SER B 1 29 ? 31.141 3.037 -5.777 1 35.72 29 SER B CA 1
ATOM 1441 C C . SER B 1 29 ? 30.406 3.492 -7.031 1 35.72 29 SER B C 1
ATOM 1443 O O . SER B 1 29 ? 30.422 4.68 -7.371 1 35.72 29 SER B O 1
ATOM 1445 N N . ASN B 1 30 ? 30.828 3.031 -8.203 1 38.16 30 ASN B N 1
ATOM 1446 C CA . ASN B 1 30 ? 29.719 3.184 -9.141 1 38.16 30 ASN B CA 1
ATOM 1447 C C . ASN B 1 30 ? 28.406 3.471 -8.422 1 38.16 30 ASN B C 1
ATOM 1449 O O . ASN B 1 30 ? 27.984 2.697 -7.559 1 38.16 30 ASN B O 1
ATOM 1453 N N . PRO B 1 31 ? 28.141 4.73 -8.156 1 37.34 31 PRO B N 1
ATOM 1454 C CA . PRO B 1 31 ? 26.766 4.922 -7.723 1 37.34 31 PRO B CA 1
ATOM 1455 C C . PRO B 1 31 ? 25.812 3.846 -8.258 1 37.34 31 PRO B C 1
ATOM 1457 O O . PRO B 1 31 ? 24.594 4.008 -8.203 1 37.34 31 PRO B O 1
ATOM 1460 N N . GLU B 1 32 ? 26.281 3.094 -9.164 1 39.03 32 GLU B N 1
ATOM 1461 C CA . GLU B 1 32 ? 25.281 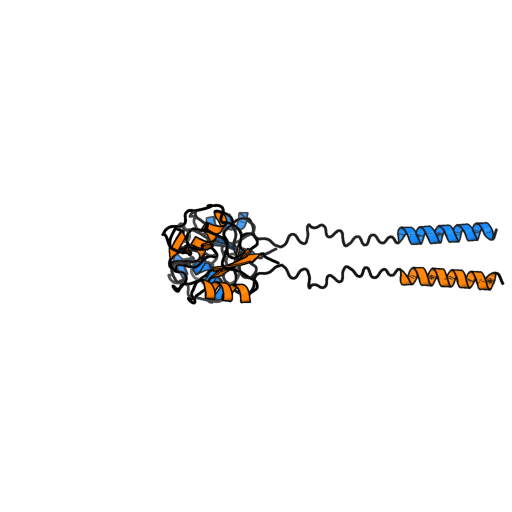2.092 -9.508 1 39.03 32 GLU B CA 1
ATOM 1462 C C . GLU B 1 32 ? 24.766 1.373 -8.266 1 39.03 32 GLU B C 1
ATOM 1464 O O . GLU B 1 32 ? 23.672 0.793 -8.281 1 39.03 32 GLU B O 1
ATOM 1469 N N . ALA B 1 33 ? 25.656 1.083 -7.348 1 39.97 33 ALA B N 1
ATOM 1470 C CA . ALA B 1 33 ? 25.297 0.152 -6.277 1 39.97 33 ALA B CA 1
ATOM 1471 C C . ALA B 1 33 ? 24.156 0.704 -5.43 1 39.97 33 ALA B C 1
ATOM 1473 O O . ALA B 1 33 ? 23.391 -0.059 -4.832 1 39.97 33 ALA B O 1
ATOM 1474 N N . LEU B 1 34 ? 24.5 2.027 -4.996 1 41.38 34 LEU B N 1
ATOM 1475 C CA . LEU B 1 34 ? 23.375 2.328 -4.129 1 41.38 34 LEU B CA 1
ATOM 1476 C C . LEU B 1 34 ? 22.078 2.361 -4.926 1 41.38 34 LEU B C 1
ATOM 1478 O O . LEU B 1 34 ? 21.438 3.412 -5.043 1 41.38 34 LEU B O 1
ATOM 1482 N N . HIS B 1 35 ? 22.188 2.096 -6.199 1 43.19 35 HIS B N 1
ATOM 1483 C CA . HIS B 1 35 ? 20.859 1.906 -6.758 1 43.19 35 HIS B CA 1
ATOM 1484 C C . HIS B 1 35 ? 19.891 1.394 -5.699 1 43.19 35 HIS B C 1
ATOM 1486 O O . HIS B 1 35 ? 20.047 0.28 -5.195 1 43.19 35 HIS B O 1
ATOM 1492 N N . SER B 1 36 ? 19.734 2.076 -4.629 1 49 36 SER B N 1
ATOM 1493 C CA . SER B 1 36 ? 18.719 1.782 -3.633 1 49 36 SER B CA 1
ATOM 1494 C C . SER B 1 36 ? 17.672 0.815 -4.18 1 49 36 SER B C 1
ATOM 1496 O O . SER B 1 36 ? 17.172 1.005 -5.289 1 49 36 SER B O 1
ATOM 1498 N N . ALA B 1 37 ? 17.766 -0.429 -4.012 1 62.16 37 ALA B N 1
ATOM 1499 C CA . ALA B 1 37 ? 16.797 -1.494 -4.266 1 62.16 37 ALA B CA 1
ATOM 1500 C C . ALA B 1 37 ? 15.367 -0.946 -4.312 1 62.16 37 ALA B C 1
ATOM 1502 O O . ALA B 1 37 ? 14.727 -0.785 -3.271 1 62.16 37 ALA B O 1
ATOM 1503 N N . ALA B 1 38 ? 15.148 -0.135 -5.266 1 81.56 38 ALA B N 1
ATOM 1504 C CA . ALA B 1 38 ? 13.867 0.551 -5.406 1 81.56 38 ALA B CA 1
ATOM 1505 C C . ALA B 1 38 ? 12.875 -0.3 -6.191 1 81.56 38 ALA B C 1
ATOM 1507 O O . ALA B 1 38 ? 13.266 -1.09 -7.055 1 81.56 38 ALA B O 1
ATOM 1508 N N . CYS B 1 39 ? 11.703 -0.284 -5.785 1 93.56 39 CYS B N 1
ATOM 1509 C CA . CYS B 1 39 ? 10.594 -0.858 -6.543 1 93.56 39 CYS B CA 1
ATOM 1510 C C . CYS B 1 39 ? 10.336 -0.063 -7.816 1 93.56 39 CYS B C 1
ATOM 1512 O O . CYS B 1 39 ? 10.562 1.147 -7.855 1 93.56 39 CYS B O 1
ATOM 1514 N N . PRO B 1 40 ? 9.992 -0.789 -8.938 1 92.44 40 PRO B N 1
ATOM 1515 C CA . PRO B 1 40 ? 9.555 -0.023 -10.102 1 92.44 40 PRO B CA 1
ATOM 1516 C C . PRO B 1 40 ? 8.523 1.048 -9.758 1 92.44 40 PRO B C 1
ATOM 1518 O O . PRO B 1 40 ? 7.859 0.955 -8.719 1 92.44 40 PRO B O 1
ATOM 1521 N N . GLU B 1 41 ? 8.469 1.889 -10.805 1 87.19 41 GLU B N 1
ATOM 1522 C CA . GLU B 1 41 ? 7.488 2.955 -10.625 1 87.19 41 GLU B CA 1
ATOM 1523 C C . GLU B 1 41 ? 6.078 2.393 -10.492 1 87.19 41 GLU B C 1
ATOM 1525 O O . GLU B 1 41 ? 5.723 1.419 -11.164 1 87.19 41 GLU B O 1
ATOM 1530 N N . ASP B 1 42 ? 5.266 2.641 -9.578 1 90.81 42 ASP B N 1
ATOM 1531 C CA . ASP B 1 42 ? 3.857 2.318 -9.367 1 90.81 42 ASP B CA 1
ATOM 1532 C C . ASP B 1 42 ? 3.701 1.05 -8.539 1 90.81 42 ASP B C 1
ATOM 1534 O O . ASP B 1 42 ? 2.594 0.529 -8.391 1 90.81 42 ASP B O 1
ATOM 1538 N N . TRP B 1 43 ? 4.879 0.492 -8.258 1 97.06 43 TRP B N 1
ATOM 1539 C CA . TRP B 1 43 ? 4.828 -0.614 -7.309 1 97.06 43 TRP B CA 1
ATOM 1540 C C . TRP B 1 43 ? 4.883 -0.101 -5.871 1 97.06 43 TRP B C 1
ATOM 1542 O O . TRP B 1 43 ? 5.371 1.002 -5.617 1 97.06 43 TRP B O 1
ATOM 1552 N N . VAL B 1 44 ? 4.387 -0.912 -5.043 1 97.38 44 VAL B N 1
ATOM 1553 C CA . VAL B 1 44 ? 4.359 -0.579 -3.623 1 97.38 44 VAL B CA 1
ATOM 1554 C C . VAL B 1 44 ? 5.301 -1.506 -2.855 1 97.38 44 VAL B C 1
ATOM 1556 O O . VAL B 1 44 ? 5.352 -2.707 -3.125 1 97.38 44 VAL B O 1
ATOM 1559 N N . ARG B 1 45 ? 6.039 -0.923 -1.938 1 96.06 45 ARG B N 1
ATOM 1560 C CA . ARG B 1 45 ? 6.965 -1.741 -1.158 1 96.06 45 ARG B CA 1
ATOM 1561 C C . ARG B 1 45 ? 6.41 -2.012 0.237 1 96.06 45 ARG B C 1
ATOM 1563 O O . ARG B 1 45 ? 5.934 -1.097 0.911 1 96.06 45 ARG B O 1
ATOM 1570 N N . TYR B 1 46 ? 6.426 -3.236 0.628 1 96.69 46 TYR B N 1
ATOM 1571 C CA . TYR B 1 46 ? 6.02 -3.656 1.965 1 96.69 46 TYR B CA 1
ATOM 1572 C C . TYR B 1 46 ? 6.918 -4.773 2.48 1 96.69 46 TYR B C 1
ATOM 1574 O O . TYR B 1 46 ? 7.062 -5.812 1.828 1 96.69 46 TYR B O 1
ATOM 1582 N N . ARG B 1 47 ? 7.602 -4.555 3.52 1 93 47 ARG B N 1
ATOM 1583 C CA . ARG B 1 47 ? 8.414 -5.543 4.223 1 93 47 ARG B CA 1
ATOM 1584 C C . ARG B 1 47 ? 9.398 -6.223 3.27 1 93 47 ARG B C 1
ATOM 1586 O O . ARG B 1 47 ? 9.469 -7.449 3.221 1 93 47 ARG B O 1
ATOM 1593 N N . GLY B 1 48 ? 10.047 -5.426 2.477 1 91.75 48 GLY B N 1
ATOM 1594 C CA . GLY B 1 48 ? 11.172 -5.891 1.685 1 91.75 48 GLY B CA 1
ATOM 1595 C C . GLY B 1 48 ? 10.766 -6.441 0.33 1 91.75 48 GLY B C 1
ATOM 1596 O O . GLY B 1 48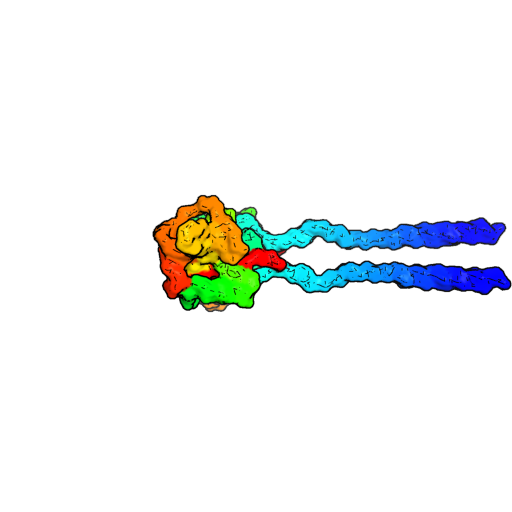 ? 11.602 -6.945 -0.42 1 91.75 48 GLY B O 1
ATOM 1597 N N . LYS B 1 49 ? 9.508 -6.348 -0.017 1 95.56 49 LYS B N 1
ATOM 1598 C CA . LYS B 1 49 ? 9.016 -6.801 -1.314 1 95.56 49 LYS B CA 1
ATOM 1599 C C . LYS B 1 49 ? 8.305 -5.672 -2.061 1 95.56 49 LYS B C 1
ATOM 1601 O O . LYS B 1 49 ? 7.723 -4.785 -1.439 1 95.56 49 LYS B O 1
ATOM 1606 N N . CYS B 1 50 ? 8.375 -5.789 -3.305 1 97.31 50 CYS B N 1
ATOM 1607 C CA . CYS B 1 50 ? 7.617 -4.914 -4.191 1 97.31 50 CYS B CA 1
ATOM 1608 C C . CYS B 1 50 ? 6.363 -5.617 -4.699 1 97.31 50 CYS B C 1
ATOM 1610 O O . CYS B 1 50 ? 6.402 -6.801 -5.031 1 97.31 50 CYS B O 1
ATOM 1612 N N . TYR B 1 51 ? 5.277 -4.879 -4.805 1 98.5 51 TYR B N 1
ATOM 1613 C CA . TYR B 1 51 ? 4.008 -5.457 -5.234 1 98.5 51 TYR B CA 1
ATOM 1614 C C . TYR B 1 51 ? 3.373 -4.613 -6.336 1 98.5 51 TYR B C 1
ATOM 1616 O O . TYR B 1 51 ? 3.426 -3.383 -6.293 1 98.5 51 TYR B O 1
ATOM 1624 N N . TYR B 1 52 ? 2.811 -5.285 -7.262 1 98.56 52 TYR B N 1
ATOM 1625 C CA . TYR B 1 52 ? 1.995 -4.668 -8.305 1 98.56 52 TYR B CA 1
ATOM 1626 C C . TYR B 1 52 ? 0.58 -5.23 -8.297 1 98.56 52 TYR B C 1
ATOM 1628 O O . TYR B 1 52 ? 0.39 -6.449 -8.227 1 98.56 52 TYR B O 1
ATOM 1636 N N . PHE B 1 53 ? -0.365 -4.379 -8.281 1 98.56 53 PHE B N 1
ATOM 1637 C CA . PHE B 1 53 ? -1.772 -4.75 -8.383 1 98.56 53 PHE B CA 1
ATOM 1638 C C . PHE B 1 53 ? -2.342 -4.355 -9.734 1 98.56 53 PHE B C 1
ATOM 1640 O O . PHE B 1 53 ? -2.396 -3.174 -10.078 1 98.56 53 PHE B O 1
ATOM 1647 N N . SER B 1 54 ? -2.855 -5.336 -10.477 1 98.38 54 SER B N 1
ATOM 1648 C CA . SER B 1 54 ? -3.309 -5.074 -11.836 1 98.38 54 SER B CA 1
ATOM 1649 C C . SER B 1 54 ? -4.66 -4.371 -11.844 1 98.38 54 SER B C 1
ATOM 1651 O O . SER B 1 54 ? -5.465 -4.547 -10.922 1 98.38 54 SER B O 1
ATOM 1653 N N . GLU B 1 55 ? -4.879 -3.568 -12.844 1 96.5 55 GLU B N 1
ATOM 1654 C CA . GLU B 1 55 ? -6.219 -3.064 -13.133 1 96.5 55 GLU B CA 1
ATOM 1655 C C . GLU B 1 55 ? -6.898 -3.902 -14.211 1 96.5 55 GLU B C 1
ATOM 1657 O O . GLU B 1 55 ? -8.125 -4.027 -14.227 1 96.5 55 GLU B O 1
ATOM 1662 N N . LEU B 1 56 ? -6.098 -4.527 -15.016 1 98.06 56 LEU B N 1
ATOM 1663 C CA . LEU B 1 56 ? -6.605 -5.395 -16.078 1 98.06 56 LEU B CA 1
ATOM 1664 C C . LEU B 1 56 ? -6.852 -6.805 -15.555 1 98.06 56 LEU B C 1
ATOM 1666 O O . LEU B 1 56 ? -6.395 -7.156 -14.461 1 98.06 56 LEU B O 1
ATOM 1670 N N . GLU B 1 57 ? -7.574 -7.559 -16.328 1 98.75 57 GLU B N 1
ATOM 1671 C CA . GLU B 1 57 ? -7.883 -8.938 -15.961 1 98.75 57 GLU B CA 1
ATOM 1672 C C . GLU B 1 57 ? -7.23 -9.922 -16.922 1 98.75 57 GLU B C 1
ATOM 1674 O O . GLU B 1 57 ? -7.098 -9.633 -18.109 1 98.75 57 GLU B O 1
ATOM 1679 N N . ALA B 1 58 ? -6.852 -11.039 -16.469 1 98.88 58 ALA B N 1
ATOM 1680 C CA . ALA B 1 58 ? -6.266 -12.125 -17.25 1 98.88 58 ALA B CA 1
ATOM 1681 C C . ALA B 1 58 ? -6.445 -13.469 -16.547 1 98.88 58 ALA B C 1
ATOM 1683 O O . ALA B 1 58 ? -6.906 -13.523 -15.406 1 98.88 58 ALA B O 1
ATOM 1684 N N . THR B 1 59 ? -6.148 -14.516 -17.219 1 98.88 59 THR B N 1
ATOM 1685 C CA . THR B 1 59 ? -6.133 -15.836 -16.594 1 98.88 59 THR B CA 1
ATOM 1686 C C . THR B 1 59 ? -4.977 -15.945 -15.609 1 98.88 59 THR B C 1
ATOM 1688 O O . THR B 1 59 ? -4.055 -15.133 -15.625 1 98.88 59 THR B O 1
ATOM 1691 N N . TRP B 1 60 ? -5.008 -16.922 -14.867 1 98.75 60 TRP B N 1
ATOM 1692 C CA . TRP B 1 60 ? -3.922 -17.125 -13.914 1 98.75 60 TRP B CA 1
ATOM 1693 C C . TRP B 1 60 ? -2.586 -17.25 -14.633 1 98.75 60 TRP B C 1
ATOM 1695 O O . TRP B 1 60 ? -1.601 -16.625 -14.25 1 98.75 60 TRP B O 1
ATOM 1705 N N . THR B 1 61 ? -2.582 -18.078 -15.695 1 98.38 61 THR B N 1
ATOM 1706 C CA . THR B 1 61 ? -1.356 -18.328 -16.453 1 98.38 61 THR B CA 1
ATOM 1707 C C . THR B 1 61 ? -0.853 -17.047 -17.094 1 98.38 61 THR B C 1
ATOM 1709 O O . THR B 1 61 ? 0.337 -16.734 -17.016 1 98.38 61 THR B O 1
ATOM 1712 N N . ASP B 1 62 ? -1.712 -16.297 -17.688 1 98.88 62 ASP B N 1
ATOM 1713 C CA . ASP B 1 62 ? -1.313 -15.039 -18.312 1 98.88 62 ASP B CA 1
ATOM 1714 C C . ASP B 1 62 ? -0.877 -14.023 -17.266 1 98.88 62 ASP B C 1
ATOM 1716 O O . ASP B 1 62 ? 0.014 -13.203 -17.516 1 98.88 62 ASP B O 1
ATOM 1720 N N . SER B 1 63 ? -1.518 -14.039 -16.156 1 98.88 63 SER B N 1
ATOM 1721 C CA . SER B 1 63 ? -1.118 -13.18 -15.055 1 98.88 63 SER B CA 1
ATOM 1722 C C . SER B 1 63 ? 0.308 -13.477 -14.602 1 98.88 63 SER B C 1
ATOM 1724 O O . SER B 1 63 ? 1.096 -12.562 -14.359 1 98.88 63 SER B O 1
ATOM 1726 N N . GLN B 1 64 ? 0.62 -14.773 -14.531 1 98.75 64 GLN B N 1
ATOM 1727 C CA . GLN B 1 64 ? 1.982 -15.172 -14.188 1 98.75 64 GLN B CA 1
ATOM 1728 C C . GLN B 1 64 ? 2.973 -14.703 -15.25 1 98.75 64 GLN B C 1
ATOM 1730 O O . GLN B 1 64 ? 4.07 -14.242 -14.93 1 98.75 64 GLN B O 1
ATOM 1735 N N . LYS B 1 65 ? 2.607 -14.805 -16.438 1 98.69 65 LYS B N 1
ATOM 1736 C CA . LYS B 1 65 ? 3.457 -14.32 -17.516 1 98.69 65 LYS B CA 1
ATOM 1737 C C . LYS B 1 65 ? 3.68 -12.812 -17.422 1 98.69 65 LYS B C 1
ATOM 1739 O O . LYS B 1 65 ? 4.797 -12.328 -17.609 1 98.69 65 LYS B O 1
ATOM 1744 N N . ASN B 1 66 ? 2.645 -12.109 -17.156 1 98.75 66 ASN B N 1
ATOM 1745 C CA . ASN B 1 66 ? 2.746 -10.664 -16.984 1 98.75 66 ASN B CA 1
ATOM 1746 C C . ASN B 1 66 ? 3.705 -10.305 -15.852 1 98.75 66 ASN B C 1
ATOM 1748 O O . ASN B 1 66 ? 4.5 -9.367 -15.977 1 98.75 66 ASN B O 1
ATOM 1752 N N . CYS B 1 67 ? 3.59 -11.031 -14.727 1 98.81 67 CYS B N 1
ATOM 1753 C CA . CYS B 1 67 ? 4.496 -10.781 -13.609 1 98.81 67 CYS B CA 1
ATOM 1754 C C . CYS B 1 67 ? 5.934 -11.133 -13.984 1 98.81 67 CYS B C 1
ATOM 1756 O O . CYS B 1 67 ? 6.859 -10.391 -13.664 1 98.81 67 CYS B O 1
ATOM 1758 N N . SER B 1 68 ? 6.152 -12.219 -14.688 1 98.31 68 SER B N 1
ATOM 1759 C CA . SER B 1 68 ? 7.484 -12.672 -15.078 1 98.31 68 SER B CA 1
ATOM 1760 C C . SER B 1 68 ? 8.172 -11.664 -15.992 1 98.31 68 SER B C 1
ATOM 1762 O O . SER B 1 68 ? 9.391 -11.516 -15.953 1 98.31 68 SER B O 1
ATOM 1764 N N . ALA B 1 69 ? 7.449 -10.977 -16.75 1 97.88 69 ALA B N 1
ATOM 1765 C CA . ALA B 1 69 ? 7.977 -9.945 -17.641 1 97.88 69 ALA B CA 1
ATOM 1766 C C . ALA B 1 69 ? 8.648 -8.828 -16.859 1 97.88 69 ALA B C 1
ATOM 1768 O O . ALA B 1 69 ? 9.438 -8.055 -17.406 1 97.88 69 ALA B O 1
ATOM 1769 N N . HIS B 1 70 ? 8.398 -8.742 -15.57 1 96.56 70 HIS B N 1
ATOM 1770 C CA . HIS B 1 70 ? 9 -7.738 -14.695 1 96.56 70 HIS B CA 1
ATOM 1771 C C . HIS B 1 70 ? 9.93 -8.383 -13.672 1 96.56 70 HIS B C 1
ATOM 1773 O O . HIS B 1 70 ? 10.141 -7.832 -12.594 1 96.56 70 HIS B O 1
ATOM 1779 N N . ASP B 1 71 ? 10.352 -9.594 -14 1 96.56 71 ASP B N 1
ATOM 1780 C CA . ASP B 1 71 ? 11.227 -10.359 -13.117 1 96.56 71 ASP B CA 1
ATOM 1781 C C . ASP B 1 71 ? 10.555 -10.609 -11.766 1 96.56 71 ASP B C 1
ATOM 1783 O O . ASP B 1 71 ? 11.211 -10.578 -10.727 1 96.56 71 ASP B O 1
ATOM 1787 N N . ALA B 1 72 ? 9.266 -10.672 -11.797 1 98.12 72 ALA B N 1
ATOM 1788 C CA . ALA B 1 72 ? 8.43 -10.953 -10.625 1 98.12 72 ALA B CA 1
ATOM 1789 C C . ALA B 1 72 ? 7.617 -12.227 -10.828 1 98.12 72 ALA B C 1
ATOM 1791 O O . ALA B 1 72 ? 7.766 -12.914 -11.844 1 98.12 72 ALA B O 1
ATOM 1792 N N . SER B 1 73 ? 6.879 -12.625 -9.906 1 98.69 73 SER B N 1
ATOM 1793 C CA . SER B 1 73 ? 5.906 -13.711 -9.969 1 98.69 73 SER B CA 1
ATOM 1794 C C . SER B 1 73 ? 4.566 -13.289 -9.375 1 98.69 73 SER B C 1
ATOM 1796 O O . SER B 1 73 ? 4.473 -12.25 -8.719 1 98.69 73 SER B O 1
ATOM 1798 N N . LEU B 1 74 ? 3.553 -14.016 -9.664 1 98.94 74 LEU B N 1
ATOM 1799 C CA . LEU B 1 74 ? 2.354 -13.852 -8.852 1 98.94 74 LEU B CA 1
ATOM 1800 C C . LEU B 1 74 ? 2.689 -13.945 -7.363 1 98.94 74 LEU B C 1
ATOM 1802 O O . LEU B 1 74 ? 3.525 -14.758 -6.961 1 98.94 74 LEU B O 1
ATOM 1806 N N . ALA B 1 75 ? 1.995 -13.195 -6.617 1 98.81 75 ALA B N 1
ATOM 1807 C CA . ALA B 1 75 ? 2.414 -12.891 -5.25 1 98.81 75 ALA B CA 1
ATOM 1808 C C . ALA B 1 75 ? 2.369 -14.133 -4.375 1 98.81 75 ALA B C 1
ATOM 1810 O O . ALA B 1 75 ? 1.351 -14.828 -4.32 1 98.81 75 ALA B O 1
ATOM 1811 N N . GLY B 1 76 ? 3.484 -14.391 -3.783 1 98.06 76 GLY B N 1
ATOM 1812 C CA . GLY B 1 76 ? 3.506 -15.297 -2.646 1 98.06 76 GLY B CA 1
ATOM 1813 C C . GLY B 1 76 ? 3.246 -14.602 -1.324 1 98.06 76 GLY B C 1
ATOM 1814 O O . GLY B 1 76 ? 3.449 -13.391 -1.203 1 98.06 76 GLY B O 1
ATOM 1815 N N . ILE B 1 77 ? 2.785 -15.32 -0.352 1 97.75 77 ILE B N 1
ATOM 1816 C CA . ILE B 1 77 ? 2.453 -14.766 0.954 1 97.75 77 ILE B CA 1
ATOM 1817 C C . ILE B 1 77 ? 3.189 -15.531 2.047 1 97.75 77 ILE B C 1
ATOM 1819 O O . ILE B 1 77 ? 2.93 -16.719 2.26 1 97.75 77 ILE B O 1
ATOM 1823 N N . ASP B 1 78 ? 3.957 -14.812 2.748 1 95.62 78 ASP B N 1
ATOM 1824 C CA . ASP B 1 78 ? 4.859 -15.484 3.672 1 95.62 78 ASP B CA 1
ATOM 1825 C C . ASP B 1 78 ? 4.441 -15.25 5.121 1 95.62 78 ASP B C 1
ATOM 1827 O O . ASP B 1 78 ? 5.008 -15.844 6.039 1 95.62 78 ASP B O 1
ATOM 1831 N N . SER B 1 79 ? 3.539 -14.344 5.371 1 95.94 79 SER B N 1
ATOM 1832 C CA . SER B 1 79 ? 3.123 -14.039 6.738 1 95.94 79 SER B CA 1
ATOM 1833 C C . SER B 1 79 ? 1.705 -13.477 6.773 1 95.94 79 SER B C 1
ATOM 1835 O O . SER B 1 79 ? 1.16 -13.094 5.738 1 95.94 79 SER B O 1
ATOM 1837 N N . GLN B 1 80 ? 1.162 -13.438 7.996 1 95.94 80 GLN B N 1
ATOM 1838 C CA . GLN B 1 80 ? -0.161 -12.852 8.164 1 95.94 80 GLN B CA 1
ATOM 1839 C C . GLN B 1 80 ? -0.128 -11.344 7.906 1 95.94 80 GLN B C 1
ATOM 1841 O O . GLN B 1 80 ? -1.093 -10.781 7.387 1 95.94 80 GLN B O 1
ATOM 1846 N N . GLN B 1 81 ? 0.99 -10.711 8.281 1 95.94 81 GLN B N 1
ATOM 1847 C CA . GLN B 1 81 ? 1.132 -9.281 8.031 1 95.94 81 GLN B CA 1
ATOM 1848 C C . GLN B 1 81 ? 1.071 -8.977 6.535 1 95.94 81 GLN B C 1
ATOM 1850 O O . GLN B 1 81 ? 0.423 -8.016 6.117 1 95.94 81 GLN B O 1
ATOM 1855 N N . GLU B 1 82 ? 1.691 -9.836 5.773 1 96.81 82 GLU B N 1
ATOM 1856 C CA . GLU B 1 82 ? 1.67 -9.688 4.32 1 96.81 82 GLU B CA 1
ATOM 1857 C C . GLU B 1 82 ? 0.267 -9.906 3.762 1 96.81 82 GLU B C 1
ATOM 1859 O O . GLU B 1 82 ? -0.179 -9.172 2.877 1 96.81 82 GLU B O 1
ATOM 1864 N N . MET B 1 83 ? -0.455 -10.891 4.297 1 97.12 83 MET B N 1
ATOM 1865 C CA . MET B 1 83 ? -1.836 -11.156 3.9 1 97.12 83 MET B CA 1
ATOM 1866 C C . MET B 1 83 ? -2.717 -9.938 4.172 1 97.12 83 MET B C 1
ATOM 1868 O O . MET B 1 83 ? -3.488 -9.523 3.307 1 97.12 83 MET B O 1
ATOM 1872 N N . ASP B 1 84 ? -2.566 -9.359 5.34 1 95.69 84 ASP B N 1
ATOM 1873 C CA . ASP B 1 84 ? -3.359 -8.195 5.723 1 95.69 84 ASP B CA 1
ATOM 1874 C C . ASP B 1 84 ? -3.074 -7.012 4.809 1 95.69 84 ASP B C 1
ATOM 1876 O O . ASP B 1 84 ? -3.99 -6.289 4.414 1 95.69 84 ASP B O 1
ATOM 1880 N N . PHE B 1 85 ? -1.87 -6.828 4.461 1 96.62 85 PHE B N 1
ATOM 1881 C CA . PHE B 1 85 ? -1.463 -5.754 3.566 1 96.62 85 PHE B CA 1
ATOM 1882 C C . PHE B 1 85 ? -2.102 -5.922 2.193 1 96.62 85 PHE B C 1
ATOM 1884 O O . PHE B 1 85 ? -2.689 -4.98 1.656 1 96.62 85 PHE B O 1
ATOM 1891 N N . LEU B 1 86 ? -1.942 -7.156 1.63 1 98.12 86 LEU B N 1
ATOM 1892 C CA . LEU B 1 86 ? -2.482 -7.414 0.3 1 98.12 86 LEU B CA 1
ATOM 1893 C C . LEU B 1 86 ? -3.996 -7.227 0.281 1 98.12 86 LEU B C 1
ATOM 1895 O O . LEU B 1 86 ? -4.539 -6.625 -0.648 1 98.12 86 LEU B O 1
ATOM 1899 N N . MET B 1 87 ? -4.68 -7.727 1.328 1 97.19 87 MET B N 1
ATOM 1900 C CA . MET B 1 87 ? -6.133 -7.637 1.41 1 97.19 87 MET B CA 1
ATOM 1901 C C . MET B 1 87 ? -6.586 -6.184 1.482 1 97.19 87 MET B C 1
ATOM 1903 O O . MET B 1 87 ? -7.586 -5.809 0.867 1 97.19 87 MET B O 1
ATOM 1907 N N . ARG B 1 88 ? -5.859 -5.48 2.203 1 95.19 88 ARG B N 1
ATOM 1908 C CA . ARG B 1 88 ? -6.23 -4.078 2.359 1 95.19 88 ARG B CA 1
ATOM 1909 C C . ARG B 1 88 ? -6.008 -3.305 1.063 1 95.19 88 ARG B C 1
ATOM 1911 O O . ARG B 1 88 ? -6.863 -2.52 0.648 1 95.19 88 ARG B O 1
ATOM 1918 N N . TYR B 1 89 ? -4.887 -3.523 0.365 1 97 89 TYR B N 1
ATOM 1919 C CA . TYR B 1 89 ? -4.527 -2.707 -0.789 1 97 89 TYR B CA 1
ATOM 1920 C C . TYR B 1 89 ? -5.312 -3.131 -2.023 1 97 89 TYR B C 1
ATOM 1922 O O . TYR B 1 89 ? -5.59 -2.311 -2.904 1 97 89 TYR B O 1
ATOM 1930 N N . LYS B 1 90 ? -5.676 -4.352 -2.139 1 97.12 90 LYS B N 1
ATOM 1931 C CA . LYS B 1 90 ? -6.312 -4.863 -3.348 1 97.12 90 LYS B CA 1
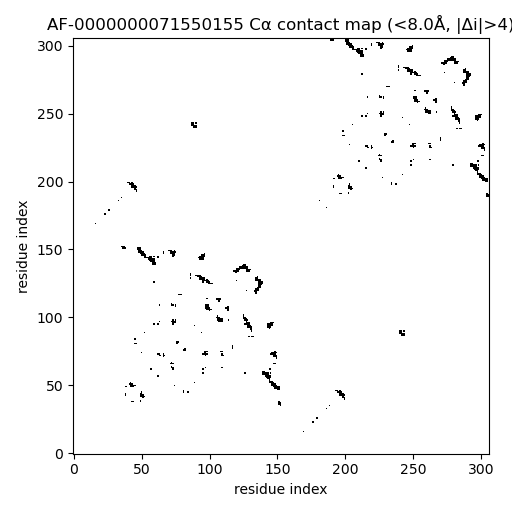ATOM 1932 C C . LYS B 1 90 ? -7.66 -4.191 -3.588 1 97.12 90 LYS B C 1
ATOM 1934 O O . LYS B 1 90 ? -8.164 -4.184 -4.711 1 97.12 90 LYS B O 1
ATOM 1939 N N . GLY B 1 91 ? -8.289 -3.771 -2.496 1 92.12 91 GLY B N 1
ATOM 1940 C CA . GLY B 1 91 ? -9.617 -3.191 -2.629 1 92.12 91 GLY B CA 1
ATOM 1941 C C . GLY B 1 91 ? -10.711 -4.23 -2.795 1 92.12 91 GLY B C 1
ATOM 1942 O O . GLY B 1 91 ? -10.625 -5.32 -2.227 1 92.12 91 GLY B O 1
ATOM 1943 N N . SER B 1 92 ? -11.727 -3.896 -3.568 1 91.19 92 SER B N 1
ATOM 1944 C CA . SER B 1 92 ? -12.938 -4.711 -3.576 1 91.19 92 SER B CA 1
ATOM 1945 C C . SER B 1 92 ? -12.867 -5.805 -4.633 1 91.19 92 SER B C 1
ATOM 1947 O O . SER B 1 92 ? -13.625 -6.773 -4.59 1 91.19 92 SER B O 1
ATOM 1949 N N . PHE B 1 93 ? -11.914 -5.691 -5.52 1 94.81 93 PHE B N 1
ATOM 1950 C CA . PHE B 1 93 ? -11.836 -6.66 -6.605 1 94.81 93 PHE B CA 1
ATOM 1951 C C . PHE B 1 93 ? -11.047 -7.891 -6.18 1 94.81 93 PHE B C 1
ATOM 1953 O O . PHE B 1 93 ? -10.094 -7.781 -5.406 1 94.81 93 PHE B O 1
ATOM 1960 N N . ASP B 1 94 ? -11.414 -9.016 -6.734 1 98.25 94 ASP B N 1
ATOM 1961 C CA . ASP B 1 94 ? -10.641 -10.234 -6.539 1 98.25 94 ASP B CA 1
ATOM 1962 C C . ASP B 1 94 ? -9.32 -10.172 -7.293 1 98.25 94 ASP B C 1
ATOM 1964 O O . ASP B 1 94 ? -9.227 -9.555 -8.352 1 98.25 94 ASP B O 1
ATOM 1968 N N . HIS B 1 95 ? -8.336 -10.836 -6.734 1 98.88 95 HIS B N 1
ATOM 1969 C CA . HIS B 1 95 ? -7.016 -10.844 -7.363 1 98.88 95 HIS B CA 1
ATOM 1970 C C . HIS B 1 95 ? -6.375 -12.227 -7.285 1 98.88 95 HIS B C 1
ATOM 1972 O O . HIS B 1 95 ? -6.375 -12.852 -6.223 1 98.88 95 HIS B O 1
ATOM 1978 N N . TRP B 1 96 ? -5.816 -12.625 -8.406 1 98.94 96 TRP B N 1
ATOM 1979 C CA . TRP B 1 96 ? -5 -13.836 -8.414 1 98.94 96 TRP B CA 1
ATOM 1980 C C . TRP B 1 96 ? -3.785 -13.68 -7.508 1 98.94 96 TRP B C 1
ATOM 1982 O O . TRP B 1 96 ? -3.162 -12.617 -7.469 1 98.94 96 TRP B O 1
ATOM 1992 N N . ILE B 1 97 ? -3.396 -14.742 -6.832 1 98.94 97 ILE B N 1
ATOM 1993 C CA . ILE B 1 97 ? -2.098 -14.867 -6.184 1 98.94 97 ILE B CA 1
ATOM 1994 C C . ILE B 1 97 ? -1.377 -16.109 -6.711 1 98.94 97 ILE B C 1
ATOM 1996 O O . ILE B 1 97 ? -1.949 -16.891 -7.48 1 98.94 97 ILE B O 1
ATOM 2000 N N . GLY B 1 98 ? -0.151 -16.328 -6.32 1 98.88 98 GLY B N 1
ATOM 2001 C CA . GLY B 1 98 ? 0.713 -17.312 -6.934 1 98.88 98 GLY B CA 1
ATOM 2002 C C . GLY B 1 98 ? 0.485 -18.719 -6.391 1 98.88 98 GLY B C 1
ATOM 2003 O O . GLY B 1 98 ? 1.429 -19.5 -6.262 1 98.88 98 GLY B O 1
ATOM 2004 N N . LEU B 1 99 ? -0.676 -18.984 -6.066 1 98.75 99 LEU B N 1
ATOM 2005 C CA . LEU B 1 99 ? -0.979 -20.297 -5.504 1 98.75 99 LEU B CA 1
ATOM 2006 C C . LEU B 1 99 ? -1.79 -21.141 -6.488 1 98.75 99 LEU B C 1
ATOM 2008 O O . LEU B 1 99 ? -2.828 -20.688 -6.98 1 98.75 99 LEU B O 1
ATOM 2012 N N . GLN B 1 100 ? -1.3 -22.328 -6.805 1 98.56 100 GLN B N 1
ATOM 2013 C CA . GLN B 1 100 ? -1.975 -23.234 -7.723 1 98.56 100 GLN B CA 1
ATOM 2014 C C . GLN B 1 100 ? -1.706 -24.688 -7.344 1 98.56 100 GLN B C 1
ATOM 2016 O O . GLN B 1 100 ? -0.778 -24.984 -6.586 1 98.56 100 GLN B O 1
ATOM 2021 N N . ARG B 1 101 ? -2.574 -25.531 -7.848 1 98.12 101 ARG B N 1
ATOM 2022 C CA . ARG B 1 101 ? -2.332 -26.969 -7.652 1 98.12 101 ARG B CA 1
ATOM 2023 C C . ARG B 1 101 ? -2.826 -27.766 -8.852 1 98.12 101 ARG B C 1
ATOM 2025 O O . ARG B 1 101 ? -3.744 -27.344 -9.555 1 98.12 101 ARG B O 1
ATOM 2032 N N . GLU B 1 102 ? -2.201 -28.906 -9.102 1 95.94 102 GLU B N 1
ATOM 2033 C CA . GLU B 1 102 ? -2.721 -29.938 -10.008 1 95.94 102 GLU B CA 1
ATOM 2034 C C . GLU B 1 102 ? -3.723 -30.844 -9.297 1 95.94 102 GLU B C 1
ATOM 2036 O O . GLU B 1 102 ? -3.703 -30.953 -8.07 1 95.94 102 GLU B O 1
ATOM 2041 N N . PRO B 1 103 ? -4.656 -31.375 -10.078 1 94.94 103 PRO B N 1
ATOM 2042 C CA . PRO B 1 103 ? -5.605 -32.281 -9.445 1 94.94 103 PRO B CA 1
ATOM 2043 C C . PRO B 1 103 ? -4.918 -33.312 -8.555 1 94.94 103 PRO B C 1
ATOM 2045 O O . PRO B 1 103 ? -3.994 -34 -8.992 1 94.94 103 PRO B O 1
ATOM 2048 N N . GLY B 1 104 ? -5.371 -33.375 -7.316 1 94.5 104 GLY B N 1
ATOM 2049 C CA . GLY B 1 104 ? -4.871 -34.375 -6.383 1 94.5 104 GLY B CA 1
ATOM 2050 C C . GLY B 1 104 ? -3.52 -34 -5.793 1 94.5 104 GLY B C 1
ATOM 2051 O O . GLY B 1 104 ? -2.92 -34.812 -5.066 1 94.5 104 GLY B O 1
ATOM 2052 N N . GLN B 1 105 ? -2.951 -32.938 -6.094 1 96.56 105 GLN B N 1
ATOM 2053 C CA . GLN B 1 105 ? -1.642 -32.5 -5.617 1 96.56 105 GLN B CA 1
ATOM 2054 C C . GLN B 1 105 ? -1.771 -31.359 -4.625 1 96.56 105 GLN B C 1
ATOM 2056 O O . GLN B 1 105 ? -2.795 -30.672 -4.594 1 96.56 105 GLN B O 1
ATOM 2061 N N . PRO B 1 106 ? -0.783 -31.156 -3.85 1 97 106 PRO B N 1
ATOM 2062 C CA . PRO B 1 106 ? -0.832 -30.047 -2.895 1 97 106 PRO B CA 1
ATOM 2063 C C . PRO B 1 106 ? -0.678 -28.688 -3.568 1 97 106 PRO B C 1
ATOM 2065 O O . PRO B 1 106 ? -0.233 -28.609 -4.715 1 97 106 PRO B O 1
ATOM 2068 N N . TRP B 1 107 ? -1.076 -27.719 -2.83 1 98.44 107 TRP B N 1
ATOM 2069 C CA . TRP B 1 107 ? -0.876 -26.344 -3.285 1 98.44 107 TRP B CA 1
ATOM 2070 C C . TRP B 1 107 ? 0.608 -26 -3.342 1 98.44 107 TRP B C 1
ATOM 2072 O O . TRP B 1 107 ? 1.369 -26.359 -2.439 1 98.44 107 TRP B O 1
ATOM 2082 N N . LYS B 1 108 ? 0.979 -25.266 -4.359 1 98.31 108 LYS B N 1
ATOM 2083 C CA . LYS B 1 108 ? 2.342 -24.766 -4.523 1 98.31 108 LYS B CA 1
ATOM 2084 C C . LYS B 1 108 ? 2.342 -23.297 -4.961 1 98.31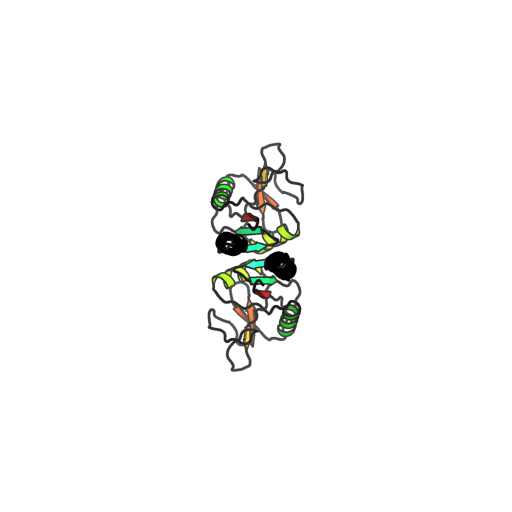 108 LYS B C 1
ATOM 2086 O O . LYS B 1 108 ? 1.444 -22.859 -5.684 1 98.31 108 LYS B O 1
ATOM 2091 N N . TRP B 1 109 ? 3.35 -22.656 -4.535 1 98.31 109 TRP B N 1
ATOM 2092 C CA . TRP B 1 109 ? 3.545 -21.281 -5.004 1 98.31 109 TRP B CA 1
ATOM 2093 C C . TRP B 1 109 ? 4.121 -21.266 -6.414 1 98.31 109 TRP B C 1
ATOM 2095 O O . TRP B 1 109 ? 4.609 -22.297 -6.902 1 98.31 109 TRP B O 1
ATOM 2105 N N . ALA B 1 110 ? 4.117 -20.094 -7.031 1 96.44 110 ALA B N 1
ATOM 2106 C CA . ALA B 1 110 ? 4.586 -19.922 -8.406 1 96.44 110 ALA B CA 1
ATOM 2107 C C . ALA B 1 110 ? 6.051 -20.328 -8.539 1 96.44 110 ALA B C 1
ATOM 2109 O O . ALA B 1 110 ? 6.488 -20.766 -9.602 1 96.44 110 ALA B O 1
ATOM 2110 N N . ASN B 1 111 ? 6.758 -20.203 -7.52 1 92.69 111 ASN B N 1
ATOM 2111 C CA . ASN B 1 111 ? 8.172 -20.531 -7.574 1 92.69 111 ASN B CA 1
ATOM 2112 C C . ASN B 1 111 ? 8.414 -22.031 -7.336 1 92.69 111 ASN B C 1
ATOM 2114 O O . ASN B 1 111 ? 9.555 -22.469 -7.27 1 92.69 111 ASN B O 1
ATOM 2118 N N . GLY B 1 112 ? 7.359 -22.703 -7.078 1 94.81 112 GLY B N 1
ATOM 2119 C CA . GLY B 1 112 ? 7.461 -24.156 -6.977 1 94.81 112 GLY B CA 1
ATOM 2120 C C . GLY B 1 112 ? 7.48 -24.656 -5.547 1 94.81 112 GLY B C 1
ATOM 2121 O O . GLY B 1 112 ? 7.371 -25.859 -5.301 1 94.81 112 GLY B O 1
ATOM 2122 N N . THR B 1 113 ? 7.594 -23.781 -4.586 1 96.62 113 THR B N 1
ATOM 2123 C CA 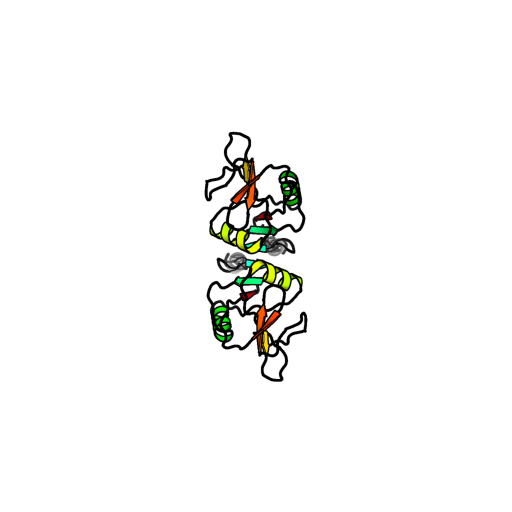. THR B 1 113 ? 7.648 -24.219 -3.193 1 96.62 113 THR B CA 1
ATOM 2124 C C . THR B 1 113 ? 6.258 -24.609 -2.691 1 96.62 113 THR B C 1
ATOM 2126 O O . THR B 1 113 ? 5.254 -24.078 -3.166 1 96.62 113 THR B O 1
ATOM 2129 N N . LYS B 1 114 ? 6.312 -25.469 -1.758 1 97.62 114 LYS B N 1
ATOM 2130 C CA . LYS B 1 114 ? 5.059 -25.969 -1.201 1 97.62 114 LYS B CA 1
ATOM 2131 C C . LYS B 1 114 ? 4.422 -24.938 -0.274 1 97.62 114 LYS B C 1
ATOM 2133 O O . LYS B 1 114 ? 5.117 -24.266 0.502 1 97.62 114 LYS B O 1
ATOM 2138 N N . PHE B 1 115 ? 3.154 -24.844 -0.359 1 98.19 115 PHE B N 1
ATOM 2139 C CA . PHE B 1 115 ? 2.367 -24.016 0.545 1 98.19 115 PHE B CA 1
ATOM 2140 C C . PHE B 1 115 ? 2.361 -24.594 1.952 1 98.19 115 PHE B C 1
ATOM 2142 O O . PHE B 1 115 ? 2.158 -25.797 2.127 1 98.19 115 PHE B O 1
ATOM 2149 N N . ASN B 1 116 ? 2.525 -23.781 2.988 1 96.62 116 ASN B N 1
ATOM 2150 C CA . ASN B 1 116 ? 2.66 -24.266 4.359 1 96.62 116 ASN B CA 1
ATOM 2151 C C . ASN B 1 116 ? 1.339 -24.188 5.117 1 96.62 116 ASN B C 1
ATOM 2153 O O . ASN B 1 116 ? 1.313 -24.297 6.344 1 96.62 116 ASN B O 1
ATOM 2157 N N . ASN B 1 117 ? 0.266 -23.891 4.465 1 96.56 117 ASN B N 1
ATOM 2158 C CA . ASN B 1 117 ? -1.066 -23.844 5.055 1 96.56 117 ASN B CA 1
ATOM 2159 C C . ASN B 1 117 ? -1.193 -22.688 6.039 1 96.56 117 ASN B C 1
ATOM 2161 O O . ASN B 1 117 ? -1.804 -22.828 7.102 1 96.56 117 ASN B O 1
ATOM 2165 N N . LEU B 1 118 ? -0.528 -21.594 5.715 1 96.38 118 LEU B N 1
ATOM 2166 C CA . LEU B 1 118 ? -0.614 -20.375 6.52 1 96.38 118 LEU B CA 1
ATOM 2167 C C . LEU B 1 118 ? -2.057 -19.891 6.629 1 96.38 118 LEU B C 1
ATOM 2169 O O . LEU B 1 118 ? -2.418 -19.219 7.59 1 96.38 118 LEU B O 1
ATOM 2173 N N . PHE B 1 119 ? -2.924 -20.266 5.684 1 97.38 119 PHE B N 1
ATOM 2174 C CA . PHE B 1 119 ? -4.336 -19.906 5.633 1 97.38 119 PHE B CA 1
ATOM 2175 C C . PHE B 1 119 ? -5.145 -20.969 4.902 1 97.38 119 PHE B C 1
ATOM 2177 O O . PHE B 1 119 ? -4.574 -21.844 4.25 1 97.38 119 PHE B O 1
ATOM 2184 N N . LEU B 1 120 ? -6.395 -20.859 5.023 1 97.25 120 LEU B N 1
ATOM 2185 C CA . LEU B 1 120 ? -7.285 -21.781 4.32 1 97.25 120 LEU B CA 1
ATOM 2186 C C . LEU B 1 120 ? -7.539 -21.297 2.895 1 97.25 120 LEU B C 1
ATOM 2188 O O . LEU B 1 120 ? -7.715 -20.109 2.658 1 97.25 120 LEU B O 1
ATOM 2192 N N . VAL B 1 121 ? -7.578 -22.219 1.965 1 98.25 121 VAL B N 1
ATOM 2193 C CA . VAL B 1 121 ? -7.98 -21.938 0.592 1 98.25 121 VAL B CA 1
ATOM 2194 C C . VAL B 1 121 ? -9.336 -22.594 0.303 1 98.25 121 VAL B C 1
ATOM 2196 O O . VAL B 1 121 ? -9.438 -23.812 0.255 1 98.25 121 VAL B O 1
ATOM 2199 N N . GLY B 1 122 ? -10.281 -21.797 0.113 1 97.94 122 GLY B N 1
ATOM 2200 C CA . GLY B 1 122 ? -11.625 -22.312 -0.103 1 97.94 122 GLY B CA 1
ATOM 2201 C C . GLY B 1 122 ? -11.836 -22.859 -1.502 1 97.94 122 GLY B C 1
ATOM 2202 O O . GLY B 1 122 ? -11.148 -22.453 -2.441 1 97.94 122 GLY B O 1
ATOM 2203 N N . GLY B 1 123 ? -12.883 -23.672 -1.628 1 96.69 123 GLY B N 1
ATOM 2204 C CA . GLY B 1 123 ? -13.219 -24.219 -2.928 1 96.69 123 GLY B CA 1
ATOM 2205 C C . GLY B 1 123 ? -12.422 -25.469 -3.273 1 96.69 123 GLY B C 1
ATOM 2206 O O . GLY B 1 123 ? -11.539 -25.875 -2.518 1 96.69 123 GLY B O 1
ATOM 2207 N N . GLU B 1 124 ? -12.758 -26.078 -4.43 1 96.94 124 GLU B N 1
ATOM 2208 C CA . GLU B 1 124 ? -12.133 -27.328 -4.824 1 96.94 124 GLU B CA 1
ATOM 2209 C C . GLU B 1 124 ? -11.336 -27.172 -6.113 1 96.94 124 GLU B C 1
ATOM 2211 O O . GLU B 1 124 ? -10.805 -28.156 -6.648 1 96.94 124 GLU B O 1
ATOM 2216 N N . GLU B 1 125 ? -11.203 -25.938 -6.566 1 98.38 125 GLU B N 1
ATOM 2217 C CA . GLU B 1 125 ? -10.562 -25.703 -7.859 1 98.38 125 GLU B CA 1
ATOM 2218 C C . GLU B 1 125 ? -9.055 -25.531 -7.707 1 98.38 125 GLU B C 1
ATOM 2220 O O . GLU B 1 125 ? -8.477 -25.953 -6.699 1 98.38 125 GLU B O 1
ATOM 2225 N N . HIS B 1 126 ? -8.367 -24.969 -8.719 1 98.56 126 HIS B N 1
ATOM 2226 C CA . HIS B 1 126 ? -6.938 -25.25 -8.781 1 98.56 126 HIS B CA 1
ATOM 2227 C C . HIS B 1 126 ? -6.125 -23.969 -8.781 1 98.56 126 HIS B C 1
ATOM 2229 O O . HIS B 1 126 ? -4.895 -24 -8.68 1 98.56 126 HIS B O 1
ATOM 2235 N N . CYS B 1 127 ? -6.762 -22.812 -8.898 1 98.88 127 CYS B N 1
ATOM 2236 C CA . CYS B 1 127 ? -6.062 -21.531 -8.883 1 98.88 127 CYS B CA 1
ATOM 2237 C C . CYS B 1 127 ? -6.656 -20.609 -7.824 1 98.88 127 CYS B C 1
ATOM 2239 O O . CYS B 1 127 ? -7.875 -20.453 -7.75 1 98.88 127 CYS B O 1
ATOM 2241 N N . ALA B 1 128 ? -5.805 -20.016 -7.078 1 98.88 128 ALA B N 1
ATOM 2242 C CA . ALA B 1 128 ? -6.262 -19.297 -5.891 1 98.88 128 ALA B CA 1
ATOM 2243 C C . ALA B 1 128 ? -6.273 -17.781 -6.133 1 98.88 128 ALA B C 1
ATOM 2245 O O . ALA B 1 128 ? -5.473 -17.266 -6.918 1 98.88 128 ALA B O 1
ATOM 2246 N N . PHE B 1 129 ? -7.156 -17.188 -5.477 1 98.88 129 PHE B N 1
ATOM 2247 C CA . PHE B 1 129 ? -7.312 -15.734 -5.543 1 98.88 129 PHE B CA 1
ATOM 2248 C C . PHE B 1 129 ? -7.734 -15.172 -4.191 1 98.88 129 PHE B C 1
ATOM 2250 O O . PHE B 1 129 ? -8.289 -15.891 -3.359 1 98.88 129 PHE B O 1
ATOM 2257 N N . LEU B 1 130 ? -7.395 -13.93 -3.943 1 98.81 130 LEU B N 1
ATOM 2258 C CA . LEU B 1 130 ? -7.895 -13.203 -2.779 1 98.81 130 LEU B CA 1
ATOM 2259 C C . LEU B 1 130 ? -9.281 -12.633 -3.049 1 98.81 130 LEU B C 1
ATOM 2261 O O . LEU B 1 130 ? -9.492 -11.945 -4.047 1 98.81 130 LEU B O 1
ATOM 2265 N N . ASN B 1 131 ? -10.203 -12.922 -2.293 1 97.31 131 ASN B N 1
ATOM 2266 C CA . ASN B 1 131 ? -11.516 -12.281 -2.377 1 97.31 131 ASN B CA 1
ATOM 2267 C C . ASN B 1 131 ? -11.703 -11.25 -1.268 1 97.31 131 ASN B C 1
ATOM 2269 O O . ASN B 1 131 ? -10.734 -10.656 -0.793 1 97.31 131 ASN B O 1
ATOM 2273 N N . HIS B 1 132 ? -12.844 -10.875 -0.875 1 91.94 132 HIS B N 1
ATOM 2274 C CA . HIS B 1 132 ? -13.086 -9.758 0.033 1 91.94 132 HIS B CA 1
ATOM 2275 C C . HIS B 1 132 ? -12.367 -9.969 1.362 1 91.94 132 HIS B C 1
ATOM 2277 O O . HIS B 1 132 ? -11.695 -9.062 1.859 1 91.94 132 HIS B O 1
ATOM 2283 N N . ASN B 1 133 ? -12.406 -11.18 1.912 1 91 133 ASN B N 1
ATOM 2284 C CA . ASN B 1 133 ? -11.828 -11.344 3.24 1 91 133 ASN B CA 1
ATOM 2285 C C . ASN B 1 133 ? -11 -12.617 3.334 1 91 133 ASN B C 1
ATOM 2287 O O . ASN B 1 133 ? -10.367 -12.883 4.363 1 91 133 ASN B O 1
ATOM 2291 N N . ASP B 1 134 ? -10.977 -13.375 2.248 1 96.38 134 ASP B N 1
ATOM 2292 C CA . ASP B 1 134 ? -10.367 -14.695 2.35 1 96.38 134 ASP B CA 1
ATOM 2293 C C . ASP B 1 134 ? -9.695 -15.102 1.038 1 96.38 134 ASP B C 1
ATOM 2295 O O . ASP B 1 134 ? -9.453 -14.25 0.178 1 96.38 134 ASP B O 1
ATOM 2299 N N . VAL B 1 135 ? -9.289 -16.406 1.018 1 98.69 135 VAL B N 1
ATOM 2300 C CA . VAL B 1 135 ? -8.688 -16.984 -0.172 1 98.69 135 VAL B CA 1
ATOM 2301 C C . VAL B 1 135 ? -9.609 -18.062 -0.746 1 98.69 135 VAL B C 1
ATOM 2303 O O . VAL B 1 135 ? -10.07 -18.938 -0.019 1 98.69 135 VAL B O 1
ATOM 2306 N N . GLY B 1 136 ? -9.922 -17.875 -2.002 1 98.62 136 GLY B N 1
ATOM 2307 C CA . GLY B 1 136 ? -10.711 -18.891 -2.695 1 98.62 136 GLY B CA 1
ATOM 2308 C C . GLY B 1 136 ? -9.969 -19.531 -3.85 1 98.62 136 GLY B C 1
ATOM 2309 O O . GLY B 1 136 ? -8.828 -19.172 -4.141 1 98.62 136 GLY B O 1
ATOM 2310 N N . SER B 1 137 ? -10.602 -20.531 -4.449 1 98.75 137 SER B N 1
ATOM 2311 C CA . SER B 1 137 ? -10.07 -21.172 -5.652 1 98.75 137 SER B CA 1
ATOM 2312 C C . SER B 1 137 ? -11.125 -21.219 -6.758 1 98.75 137 SER B C 1
ATOM 2314 O O . SER B 1 137 ? -12.32 -21.328 -6.48 1 98.75 137 SER B O 1
ATOM 2316 N N . THR B 1 138 ? -10.711 -21.062 -7.961 1 98.56 138 THR B N 1
ATOM 2317 C CA . THR B 1 138 ? -11.547 -21.188 -9.148 1 98.56 138 THR B CA 1
ATOM 2318 C C . THR B 1 138 ? -10.75 -21.766 -10.312 1 98.56 138 THR B C 1
ATOM 2320 O O . THR B 1 138 ? -9.578 -22.094 -10.172 1 98.56 138 THR B O 1
ATOM 2323 N N . GLY B 1 139 ? -11.438 -22.031 -11.43 1 98.56 139 GLY B N 1
ATOM 2324 C CA . GLY B 1 139 ? -10.727 -22.547 -12.594 1 98.56 139 GLY B CA 1
ATOM 2325 C C . GLY B 1 139 ? -9.648 -21.609 -13.102 1 98.56 139 GLY B C 1
ATOM 2326 O O . GLY B 1 139 ? -9.844 -20.391 -13.141 1 98.56 139 GLY B O 1
ATOM 2327 N N . CYS B 1 140 ? -8.562 -22.094 -13.531 1 98.5 140 CYS B N 1
ATOM 2328 C CA . CYS B 1 140 ? -7.387 -21.328 -13.914 1 98.5 140 CYS B CA 1
ATOM 2329 C C . CYS B 1 140 ? -7.637 -20.547 -15.203 1 98.5 140 CYS B C 1
ATOM 2331 O O . CYS B 1 140 ? -6.887 -19.625 -15.531 1 98.5 140 CYS B O 1
ATOM 2333 N N . ALA B 1 141 ? -8.664 -20.922 -15.891 1 98.31 141 ALA B N 1
ATOM 2334 C CA . ALA B 1 141 ? -8.977 -20.281 -17.156 1 98.31 141 ALA B CA 1
ATOM 2335 C C . ALA B 1 141 ? -9.828 -19.031 -16.953 1 98.31 141 ALA B C 1
ATOM 2337 O O . ALA B 1 141 ? -10.023 -18.234 -17.891 1 98.31 141 ALA B O 1
ATOM 2338 N N . GLU B 1 142 ? -10.398 -18.891 -15.734 1 98.56 142 GLU B N 1
ATOM 2339 C CA . GLU B 1 142 ? -11.156 -17.672 -15.445 1 98.56 142 GLU B CA 1
ATOM 2340 C C . GLU B 1 142 ? -10.258 -16.453 -15.484 1 98.56 142 GLU B C 1
ATOM 2342 O O . GLU B 1 142 ? -9.031 -16.562 -15.359 1 98.56 142 GLU B O 1
ATOM 2347 N N . THR B 1 143 ? -10.922 -15.32 -15.672 1 98.75 143 THR B N 1
ATOM 2348 C CA . THR B 1 143 ? -10.141 -14.086 -15.711 1 98.75 143 THR B CA 1
ATOM 2349 C C . THR B 1 143 ? -10.344 -13.281 -14.43 1 98.75 143 THR B C 1
ATOM 2351 O O . THR B 1 143 ? -11.422 -13.297 -13.844 1 98.75 143 THR B O 1
ATOM 2354 N N . GLY B 1 144 ? -9.344 -12.609 -14 1 98.56 144 GLY B N 1
ATOM 2355 C CA . GLY B 1 144 ? -9.344 -11.719 -12.844 1 98.56 144 GLY B CA 1
ATOM 2356 C C . GLY B 1 144 ? -8.102 -10.844 -12.773 1 98.56 144 GLY B C 1
ATOM 2357 O O . GLY B 1 144 ? -7.164 -11.016 -13.547 1 98.56 144 GLY B O 1
ATOM 2358 N N . ARG B 1 145 ? -8.148 -9.93 -11.898 1 98.81 145 ARG B N 1
ATOM 2359 C CA . ARG B 1 145 ? -6.969 -9.117 -11.641 1 98.81 145 ARG B CA 1
ATOM 2360 C C . ARG B 1 145 ? -5.891 -9.922 -10.93 1 98.81 145 ARG B C 1
ATOM 2362 O O . ARG B 1 145 ? -6.137 -11.055 -10.492 1 98.81 145 ARG B O 1
ATOM 2369 N N . TRP B 1 146 ? -4.684 -9.406 -10.914 1 98.88 146 TRP B N 1
ATOM 2370 C CA . TRP B 1 146 ? -3.617 -10.195 -10.305 1 98.88 146 TRP B CA 1
ATOM 2371 C C . TRP B 1 146 ? -2.668 -9.305 -9.508 1 98.88 146 TRP B C 1
ATOM 2373 O O . TRP B 1 146 ? -2.627 -8.094 -9.719 1 98.88 146 TRP B O 1
ATOM 2383 N N . ILE B 1 147 ? -1.965 -9.906 -8.602 1 98.94 147 ILE B N 1
ATOM 2384 C CA . ILE B 1 147 ? -0.928 -9.25 -7.809 1 98.94 147 ILE B CA 1
ATOM 2385 C C . ILE B 1 147 ? 0.427 -9.891 -8.102 1 98.94 147 ILE B C 1
ATOM 2387 O O . ILE B 1 147 ? 0.57 -11.109 -8.047 1 98.94 147 ILE B O 1
ATOM 2391 N N . CYS B 1 148 ? 1.4 -9.07 -8.398 1 98.94 148 CYS B N 1
ATOM 2392 C CA . CYS B 1 148 ? 2.781 -9.523 -8.539 1 98.94 148 CYS B CA 1
ATOM 2393 C C . CYS B 1 148 ? 3.594 -9.172 -7.297 1 98.94 148 CYS B C 1
ATOM 2395 O O . CYS B 1 148 ? 3.305 -8.188 -6.617 1 98.94 148 CYS B O 1
ATOM 2397 N N . SER B 1 149 ? 4.637 -9.938 -7.086 1 98.5 149 SER B N 1
ATOM 2398 C CA . SER B 1 149 ? 5.605 -9.555 -6.062 1 98.5 149 SER B CA 1
ATOM 2399 C C . SER B 1 149 ? 7.02 -9.969 -6.461 1 98.5 149 SER B C 1
ATOM 2401 O O . SER B 1 149 ? 7.203 -10.93 -7.211 1 98.5 149 SER B O 1
ATOM 2403 N N . LYS B 1 150 ? 7.984 -9.234 -5.996 1 97.19 150 LYS B N 1
ATOM 2404 C CA . LYS B 1 150 ? 9.406 -9.555 -6.098 1 97.19 150 LYS B CA 1
ATOM 2405 C C . LYS B 1 150 ? 10.188 -8.961 -4.93 1 97.19 150 LYS B C 1
ATOM 2407 O O . LYS B 1 150 ? 9.797 -7.934 -4.371 1 97.19 150 LYS B O 1
ATOM 2412 N N . PRO B 1 151 ? 11.273 -9.633 -4.578 1 94.06 151 PRO B N 1
ATOM 2413 C CA . PRO B 1 151 ? 12.102 -9.031 -3.533 1 94.06 151 PRO B CA 1
ATOM 2414 C C . PRO B 1 151 ? 12.766 -7.73 -3.979 1 94.06 151 PRO B C 1
ATOM 2416 O O . PRO B 1 151 ? 13.055 -7.555 -5.164 1 94.06 151 PRO B O 1
ATOM 2419 N N . VAL B 1 152 ? 12.945 -6.867 -2.947 1 89.5 152 VAL B N 1
ATOM 2420 C CA . VAL B 1 152 ? 13.688 -5.641 -3.234 1 89.5 152 VAL B CA 1
ATOM 2421 C C . VAL B 1 152 ? 15.141 -5.984 -3.564 1 89.5 152 VAL B C 1
ATOM 2423 O O . VAL B 1 152 ? 15.758 -6.805 -2.887 1 89.5 152 VAL B O 1
ATOM 2426 N N . GLN B 1 153 ? 15.703 -5.688 -4.75 1 74.81 153 GLN B N 1
ATOM 2427 C CA . GLN B 1 153 ? 17.078 -5.957 -5.137 1 74.81 153 GLN B CA 1
ATOM 2428 C C . GLN B 1 153 ? 17.969 -4.73 -4.918 1 74.81 153 GLN B C 1
ATOM 2430 O O . GLN B 1 153 ? 17.5 -3.598 -5.012 1 74.81 153 GLN B O 1
#

Sequence (306 aa):
LLNVVLVSVVIILIIILAAWRVDCPGWFSNPEALHSAACPEDWVRYRGKCYYFSELEATWTDSQKNCSAHDASLAGIDSQQEMDFLMRYKGSFDHWIGLQREPGQPWKWANGTKFNNLFLVGGEEHCAFLNHNDVGSTGCAETGRWICSKPVQLLNVVLVSVVIILIIILAAWRVDCPGWFSNPEALHSAACPEDWVRYRGKCYYFSELEATWTDSQKNCSAHDASLAGIDSQQEMDFLMRYKGSFDHWIGLQREPGQPWKWANGTKFNNLFLVGGEEHCAFLNHNDVGSTGCAETGRWICSKPVQ

Nearest PDB structures (foldseek):
  4qki-assembly1_A  TM=9.794E-01  e=3.050E-16  Homo sapiens
  1e87-assembly1_A  TM=9.699E-01  e=3.241E-16  Homo sapiens
  1fm5-assembly1_A-2  TM=9.632E-01  e=4.991E-15  Homo sapiens
  4iop-assembly1_A  TM=9.681E-01  e=1.594E-13  Homo sapiens
  3ff7-assembly1_D  TM=8.845E-01  e=1.937E-11  Homo sapiens

InterPro domains:
  IPR001304 C-type lectin-like [PF00059] (58-150)
  IPR001304 C-type lectin-like [PS50041] (46-149)
  IPR001304 C-type lectin-like [SM00034] (39-149)
  IPR016186 C-type lectin-like/link domain superfamily [G3DSA:3.10.100.10] (29-153)
  IPR016187 C-type lectin fold [SSF56436] (22-152)
  IPR033992 Natural killer cell receptor-like, C-type lectin-like domain [cd03593] (39-150)
  IPR050828 C-type lectin and matrix domain-containing protein [PTHR45710] (5-151)

Radius of gyration: 29.82 Å; Cα contacts (8 Å, |Δi|>4): 520; chains: 2; bounding box: 97×67×36 Å

Foldseek 3Di:
DVVVVVVVVVVVVVVVVVVVPPCCVPPVPVVVVCPVLDAPDPWDDDPQKTKDWDPDKFFQVVLQVVLVVVVWGFDDDDAPVSVVVCLVVNPQFKAFGQWFDDVPGAIAGVVGHGDPCNDDEADDETTWIDHNDGIYHDHRRDMGITMIMDGRD/DVVVVVVVVVVVVVVVVVVVPPCCVPPVPVVVVCPVLDEPDPWDDDPQKTKDWDPDKFFQVVLQVVLVVVVWGFDDDDAVVSVVVCLVVNPQFKAFGQWFDDVPGAIAGVVGHGDPCNDDEADDATTWIDHNDGIYHDHRRDMGITMIMDGRD

Organism: Pelodiscus sinensis (NCBI:txid13735)

pLDDT: mean 86.47, std 19.61, range [35.19, 98.94]

Solvent-accessible surface area (backbone atoms only — not comparable to full-atom values): 16693 Å² total; per-residue (Å²): 112,68,64,61,50,48,51,49,50,50,49,52,52,50,50,54,57,59,62,57,57,60,65,68,64,64,74,63,59,54,70,67,67,71,47,62,46,63,60,59,90,87,28,38,33,47,93,64,27,24,33,38,76,52,89,58,67,35,26,53,67,56,39,34,51,59,20,41,76,69,76,26,32,28,27,78,75,88,44,70,69,52,47,53,50,51,51,40,48,58,45,85,56,50,27,35,37,18,38,36,37,55,93,95,49,68,51,22,32,71,87,65,48,72,60,85,67,92,63,72,68,38,72,87,51,36,27,30,28,38,46,80,87,49,37,34,34,38,64,49,80,48,68,37,20,32,30,24,29,34,72,58,88,114,67,66,62,52,49,50,50,51,50,51,50,52,51,51,55,57,59,62,57,58,60,65,70,65,64,74,61,58,53,70,65,67,70,48,63,48,62,62,60,89,89,28,38,35,48,92,66,26,24,35,38,75,52,89,58,66,35,26,53,66,56,39,35,51,59,21,43,76,68,75,25,32,29,25,76,75,88,44,69,69,52,47,52,49,50,50,40,47,58,44,84,55,49,27,35,37,16,39,34,36,56,93,97,49,70,52,22,34,71,87,64,49,72,60,83,67,90,62,72,68,39,72,88,51,37,25,30,27,37,46,79,87,49,37,36,34,37,63,50,79,48,69,36,20,34,30,26,30,35,72,57,91